Protein AF-0000000067513196 (afdb_homodimer)

Secondary structure (DSSP, 8-state):
----EEE-HHHHHHHHSS-TTHHHHHHHHHHHHHTT--EEE-TTHHHHHHHHHHHHHHTTSS-HHHHHHHHHHHHTS-EEE--HHHHHHHHHHHHHHTT-S--HHHHHHHHHHHHT-EEEES-HHHHHHHHHTT--SEEEGGG-/----EEE-HHHHHHHHTT-TTHHHHHHHHHHHHHTT--EEE-THHHHHHHHHHHHHHHTTSS-HHHHHHHHHHHHTS-EEE--HHHHHHHHHHHHHHTT-S--HHHHHHHHHHHHT-EEEES-HHHHHHHHHTT--SEEEGGG-

Organism: Thermus thermophilus (strain ATCC 27634 / DSM 579 / HB8) (NCBI:txid300852)

Structure (mmCIF, N/CA/C/O backbone):
data_AF-0000000067513196-model_v1
#
loop_
_entity.id
_entity.type
_entity.pdbx_description
1 polymer 'Ribonuclease VapC'
#
loop_
_atom_site.group_PDB
_atom_site.id
_atom_site.type_symbol
_atom_site.label_atom_id
_atom_site.label_alt_id
_atom_site.label_comp_id
_atom_site.label_asym_id
_atom_site.label_entity_id
_atom_site.label_seq_id
_atom_site.pdbx_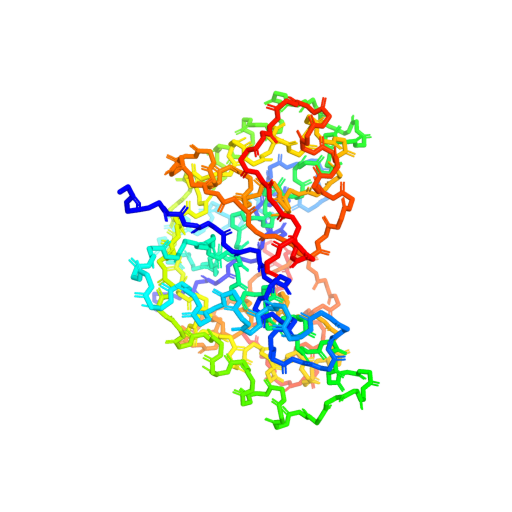PDB_ins_code
_atom_site.Cartn_x
_atom_site.Cartn_y
_atom_site.Cartn_z
_atom_site.occupancy
_atom_site.B_iso_or_equiv
_atom_site.auth_seq_id
_atom_site.auth_comp_id
_atom_site.auth_asym_id
_atom_site.auth_atom_id
_atom_site.pdbx_PDB_model_num
ATOM 1 N N . MET A 1 1 ? -10.781 -17.812 -24.25 1 38.78 1 MET A N 1
ATOM 2 C CA . MET A 1 1 ? -11.141 -17.438 -22.891 1 38.78 1 MET A CA 1
ATOM 3 C C . MET A 1 1 ? -10.031 -16.625 -22.234 1 38.78 1 MET A C 1
ATOM 5 O O . MET A 1 1 ? -8.93 -17.125 -22.016 1 38.78 1 MET A O 1
ATOM 9 N N . THR A 1 2 ? -9.68 -15.438 -22.547 1 51.47 2 THR A N 1
ATOM 10 C CA . THR A 1 2 ? -8.586 -14.508 -22.266 1 51.47 2 THR A CA 1
ATOM 11 C C . THR A 1 2 ? -8.398 -14.312 -20.766 1 51.47 2 THR A C 1
ATOM 13 O O . THR A 1 2 ? -9.094 -13.516 -20.141 1 51.47 2 THR A O 1
ATOM 16 N N . SER A 1 3 ? -8.273 -15.336 -19.859 1 79.12 3 SER A N 1
ATOM 17 C CA . SER A 1 3 ? -8.594 -15.375 -18.438 1 79.12 3 SER A CA 1
ATOM 18 C C . SER A 1 3 ? -7.621 -14.516 -17.625 1 79.12 3 SER A C 1
ATOM 20 O O . SER A 1 3 ? -6.41 -14.727 -17.688 1 79.12 3 SER A O 1
ATOM 22 N N . ALA A 1 4 ? -7.918 -13.336 -17.328 1 95.25 4 ALA A N 1
ATOM 23 C CA . ALA A 1 4 ? -7.168 -12.344 -16.562 1 95.25 4 ALA A CA 1
ATOM 24 C C . ALA A 1 4 ? -6.855 -12.859 -15.156 1 95.25 4 ALA A C 1
ATOM 26 O O . ALA A 1 4 ? -7.605 -13.672 -14.609 1 95.25 4 ALA A O 1
ATOM 27 N N . TRP A 1 5 ? -5.617 -12.594 -14.797 1 98.06 5 TRP A N 1
ATOM 28 C CA . TRP A 1 5 ? -5.195 -12.953 -13.445 1 98.06 5 TRP A CA 1
ATOM 29 C C . TRP A 1 5 ? -4.902 -11.703 -12.617 1 98.06 5 TRP A C 1
ATOM 31 O O . TRP A 1 5 ? -4.469 -10.68 -13.156 1 98.06 5 TRP A O 1
ATOM 41 N N . VAL A 1 6 ? -5.258 -11.742 -11.414 1 98.56 6 VAL A N 1
ATOM 42 C CA . VAL A 1 6 ? -4.707 -10.844 -10.398 1 98.56 6 VAL A CA 1
ATOM 43 C C . VAL A 1 6 ? -3.631 -11.57 -9.594 1 98.56 6 VAL A C 1
ATOM 45 O O . VAL A 1 6 ? -3.865 -12.664 -9.078 1 98.56 6 VAL A O 1
ATOM 48 N N . LEU A 1 7 ? -2.441 -11.023 -9.594 1 98.12 7 LEU A N 1
ATOM 49 C CA . LEU A 1 7 ? -1.356 -11.633 -8.828 1 98.12 7 LEU A CA 1
ATOM 50 C C . LEU A 1 7 ? -1.074 -10.836 -7.559 1 98.12 7 LEU A C 1
ATOM 52 O O . LEU A 1 7 ? -0.749 -9.648 -7.625 1 98.12 7 LEU A O 1
ATOM 56 N N . ASP A 1 8 ? -1.225 -11.523 -6.477 1 97.94 8 ASP A N 1
ATOM 57 C CA . ASP A 1 8 ? -0.811 -11.008 -5.176 1 97.94 8 ASP A CA 1
ATOM 58 C C . ASP A 1 8 ? 0.694 -10.75 -5.141 1 97.94 8 ASP A C 1
ATOM 60 O O . ASP A 1 8 ? 1.468 -11.469 -5.77 1 97.94 8 ASP A O 1
ATOM 64 N N . ALA A 1 9 ? 1.119 -9.727 -4.367 1 98.12 9 ALA A N 1
ATOM 65 C CA . ALA A 1 9 ? 2.537 -9.398 -4.254 1 98.12 9 ALA A CA 1
ATOM 66 C C . ALA A 1 9 ? 3.346 -10.609 -3.789 1 98.12 9 ALA A C 1
ATOM 68 O O . ALA A 1 9 ? 4.508 -10.766 -4.172 1 98.12 9 ALA A O 1
ATOM 69 N N . SER A 1 10 ? 2.711 -11.461 -3.006 1 97.62 10 SER A N 1
ATOM 70 C CA . SER A 1 10 ? 3.387 -12.648 -2.482 1 97.62 10 SER A CA 1
ATOM 71 C C . SER A 1 10 ? 3.852 -13.562 -3.611 1 97.62 10 SER A C 1
ATOM 73 O O . SER A 1 10 ? 4.863 -14.258 -3.477 1 97.62 10 SER A O 1
ATOM 75 N N . VAL A 1 11 ? 3.098 -13.57 -4.715 1 97.88 11 VAL A N 1
ATOM 76 C CA . VAL A 1 11 ? 3.479 -14.391 -5.859 1 97.88 11 VAL A CA 1
ATOM 77 C C . VAL A 1 11 ? 4.762 -13.844 -6.484 1 97.88 11 VAL A C 1
ATOM 79 O O . VAL A 1 11 ? 5.703 -14.594 -6.742 1 97.88 11 VAL A O 1
ATOM 82 N N . ALA A 1 12 ? 4.828 -12.555 -6.727 1 97 12 ALA A N 1
ATOM 83 C CA . ALA A 1 12 ? 5.996 -11.906 -7.32 1 97 12 ALA A CA 1
ATOM 84 C C . ALA A 1 12 ? 7.219 -12.055 -6.422 1 97 12 ALA A C 1
ATOM 86 O O . ALA A 1 12 ? 8.312 -12.375 -6.891 1 97 12 ALA A O 1
ATOM 87 N N . VAL A 1 13 ? 7.027 -11.828 -5.137 1 96.81 13 VAL A N 1
ATOM 88 C CA . VAL A 1 13 ? 8.125 -11.906 -4.18 1 96.81 13 VAL A CA 1
ATOM 89 C C . VAL A 1 13 ? 8.648 -13.344 -4.102 1 96.81 13 VAL A C 1
ATOM 91 O O . VAL A 1 13 ? 9.859 -13.562 -4.074 1 96.81 13 VAL A O 1
ATOM 94 N N . ALA A 1 14 ? 7.715 -14.297 -4.102 1 96.56 14 ALA A N 1
ATOM 95 C CA . ALA A 1 14 ? 8.117 -15.695 -4.07 1 96.56 14 ALA A CA 1
ATOM 96 C C . ALA A 1 14 ? 8.984 -16.047 -5.273 1 96.56 14 ALA A C 1
ATOM 98 O O . ALA A 1 14 ? 9.953 -16.797 -5.152 1 96.56 14 ALA A O 1
ATOM 99 N N . ALA A 1 15 ? 8.664 -15.492 -6.406 1 95.81 15 ALA A N 1
ATOM 100 C CA . ALA A 1 15 ? 9.383 -15.789 -7.645 1 95.81 15 ALA A CA 1
ATOM 101 C C . ALA A 1 15 ? 10.812 -15.273 -7.59 1 95.81 15 ALA A C 1
ATOM 103 O O . ALA A 1 15 ? 11.711 -15.828 -8.227 1 95.81 15 ALA A O 1
ATOM 104 N N . ALA A 1 16 ? 11.039 -14.219 -6.785 1 93.31 16 ALA A N 1
ATOM 105 C CA . ALA A 1 16 ? 12.305 -13.5 -6.855 1 93.31 16 ALA A CA 1
ATOM 106 C C . ALA A 1 16 ? 13.172 -13.789 -5.629 1 93.31 16 ALA A C 1
ATOM 108 O O . ALA A 1 16 ? 14.297 -13.305 -5.527 1 93.31 16 ALA A O 1
ATOM 109 N N . THR A 1 17 ? 12.68 -14.508 -4.707 1 92 17 THR A N 1
ATOM 110 C CA . THR A 1 17 ? 13.406 -14.75 -3.459 1 92 17 THR A CA 1
ATOM 111 C C . THR A 1 17 ? 13.578 -16.234 -3.213 1 92 17 THR A C 1
ATOM 113 O O . THR A 1 17 ? 13.289 -17.062 -4.086 1 92 17 THR A O 1
ATOM 116 N N . GLY A 1 18 ? 14.258 -16.594 -2.096 1 89.88 18 GLY A N 1
ATOM 117 C CA . GLY A 1 18 ? 14.438 -17.984 -1.719 1 89.88 18 GLY A CA 1
ATOM 118 C C . GLY A 1 18 ? 13.219 -18.578 -1.041 1 89.88 18 GLY A C 1
ATOM 119 O O . GLY A 1 18 ? 13.344 -19.375 -0.113 1 89.88 18 GLY A O 1
ATOM 120 N N . HIS A 1 19 ? 12.023 -18.156 -1.474 1 92.31 19 HIS A N 1
ATOM 121 C CA . HIS A 1 19 ? 10.758 -18.641 -0.943 1 92.31 19 HIS A CA 1
ATOM 122 C C . HIS A 1 19 ? 10.562 -20.125 -1.277 1 92.31 19 HIS A C 1
ATOM 124 O O . HIS A 1 19 ? 10.945 -20.578 -2.361 1 92.31 19 HIS A O 1
ATOM 130 N N . PRO A 1 20 ? 9.93 -20.906 -0.363 1 95.44 20 PRO A N 1
ATOM 131 C CA . PRO A 1 20 ? 9.711 -22.328 -0.612 1 95.44 20 PRO A CA 1
ATOM 132 C C . PRO A 1 20 ? 8.875 -22.594 -1.862 1 95.44 20 PRO A C 1
ATOM 134 O O . PRO A 1 20 ? 9.016 -23.641 -2.496 1 95.44 20 PRO A O 1
ATOM 137 N N . LEU A 1 21 ? 8.094 -21.703 -2.221 1 97.25 21 LEU A N 1
ATOM 138 C CA . LEU A 1 21 ? 7.227 -21.875 -3.379 1 97.25 21 LEU A CA 1
ATOM 139 C C . LEU A 1 21 ? 7.793 -21.156 -4.598 1 97.25 21 LEU A C 1
ATOM 141 O O . LEU A 1 21 ? 7.055 -20.812 -5.523 1 97.25 21 LEU A O 1
ATOM 145 N N . ARG A 1 22 ? 9.023 -20.891 -4.609 1 96.94 22 ARG A N 1
ATOM 146 C CA . ARG A 1 22 ? 9.68 -20.156 -5.68 1 96.94 22 ARG A CA 1
ATOM 147 C C . ARG A 1 22 ? 9.43 -20.797 -7.035 1 96.94 22 ARG A C 1
ATOM 149 O O . ARG A 1 22 ? 9.07 -20.125 -8 1 96.94 22 ARG A O 1
ATOM 156 N N . GLU A 1 23 ? 9.531 -22.094 -7.094 1 97.5 23 GLU A N 1
ATOM 157 C CA . GLU A 1 23 ? 9.352 -22.797 -8.352 1 97.5 23 GLU A CA 1
ATOM 158 C C . GLU A 1 23 ? 7.91 -22.688 -8.852 1 97.5 23 GLU A C 1
ATOM 160 O O . GLU A 1 23 ? 7.668 -22.516 -10.047 1 97.5 23 GLU A O 1
ATOM 165 N N . HIS A 1 24 ? 6.977 -22.797 -7.961 1 98 24 HIS A N 1
ATOM 166 C CA . HIS A 1 24 ? 5.574 -22.625 -8.32 1 98 24 HIS A CA 1
ATOM 167 C C . HIS A 1 24 ? 5.32 -21.219 -8.875 1 98 24 HIS A C 1
ATOM 169 O O . HIS A 1 24 ? 4.629 -21.062 -9.883 1 98 24 HIS A O 1
ATOM 175 N N . ALA A 1 25 ? 5.871 -20.25 -8.211 1 97.94 25 ALA A N 1
ATOM 176 C CA . ALA A 1 25 ? 5.695 -18.859 -8.633 1 97.94 25 ALA A CA 1
ATOM 177 C C . ALA A 1 25 ? 6.289 -18.625 -10.016 1 97.94 25 ALA A C 1
ATOM 179 O O . ALA A 1 25 ? 5.652 -18.016 -10.875 1 97.94 25 ALA A O 1
ATOM 180 N N . GLN A 1 26 ? 7.469 -19.125 -10.219 1 97.06 26 GLN A N 1
ATOM 181 C CA . GLN A 1 26 ? 8.141 -18.953 -11.5 1 97.06 26 GLN A CA 1
ATOM 182 C C . GLN A 1 26 ? 7.395 -19.688 -12.617 1 97.06 26 GLN A C 1
ATOM 184 O O . GLN A 1 26 ? 7.27 -19.172 -13.727 1 97.06 26 GLN A O 1
ATOM 189 N N . ARG A 1 27 ? 6.914 -20.812 -12.312 1 97.38 27 ARG A N 1
ATOM 190 C CA . ARG A 1 27 ? 6.109 -21.562 -13.281 1 97.38 27 ARG A CA 1
ATOM 191 C C . ARG A 1 27 ? 4.848 -20.781 -13.648 1 97.38 27 ARG A C 1
ATOM 193 O O . ARG A 1 27 ? 4.473 -20.719 -14.82 1 97.38 27 ARG A O 1
ATOM 200 N N . LEU A 1 28 ? 4.211 -20.281 -12.68 1 97.19 28 LEU A N 1
ATOM 201 C CA . LEU A 1 28 ? 2.99 -19.516 -12.898 1 97.19 28 LEU A CA 1
ATOM 202 C C . LEU A 1 28 ? 3.258 -18.312 -13.805 1 97.19 28 LEU A C 1
ATOM 204 O O . LEU A 1 28 ? 2.484 -18.047 -14.727 1 97.19 28 LEU A O 1
ATOM 208 N N . LEU A 1 29 ? 4.309 -17.609 -13.539 1 95.69 29 LEU A N 1
ATOM 209 C CA . LEU A 1 29 ? 4.648 -16.438 -14.32 1 95.69 29 LEU A CA 1
ATOM 210 C C . LEU A 1 29 ? 5 -16.812 -15.758 1 95.69 29 LEU A C 1
ATOM 212 O O . LEU A 1 29 ? 4.637 -16.094 -16.703 1 95.69 29 LEU A O 1
ATOM 216 N N . ARG A 1 30 ? 5.684 -17.906 -15.875 1 95.25 30 ARG A N 1
ATOM 217 C CA . ARG A 1 30 ? 5.988 -18.391 -17.219 1 95.25 30 ARG A CA 1
ATOM 218 C C . ARG A 1 30 ? 4.711 -18.734 -17.969 1 95.25 30 ARG A C 1
ATOM 220 O O . ARG A 1 30 ? 4.566 -18.391 -19.156 1 95.25 30 ARG A O 1
ATOM 227 N N . ARG A 1 31 ? 3.852 -19.375 -17.312 1 95.5 31 ARG A N 1
ATOM 228 C CA . ARG A 1 31 ? 2.572 -19.734 -17.906 1 95.5 31 ARG A CA 1
ATOM 229 C C . ARG A 1 31 ? 1.803 -18.5 -18.344 1 95.5 31 ARG A C 1
ATOM 231 O O . ARG A 1 31 ? 1.169 -18.484 -19.406 1 95.5 31 ARG A O 1
ATOM 238 N N . ALA A 1 32 ? 1.807 -17.516 -17.469 1 94.5 32 ALA A N 1
ATOM 239 C CA . ALA A 1 32 ? 1.111 -16.266 -17.781 1 94.5 32 ALA A CA 1
ATOM 240 C C . ALA A 1 32 ? 1.628 -15.656 -19.078 1 94.5 32 ALA A C 1
ATOM 242 O O . ALA A 1 32 ? 0.85 -15.125 -19.875 1 94.5 32 ALA A O 1
ATOM 243 N N . VAL A 1 33 ? 2.926 -15.727 -19.297 1 89.88 33 VAL A N 1
ATOM 244 C CA . VAL A 1 33 ? 3.553 -15.18 -20.5 1 89.88 33 VAL A CA 1
ATOM 245 C C . VAL A 1 33 ? 3.16 -16.016 -21.703 1 89.88 33 VAL A C 1
ATOM 247 O O . VAL A 1 33 ? 2.734 -15.477 -22.734 1 89.88 33 VAL A O 1
ATOM 250 N N . VAL A 1 34 ? 3.258 -17.297 -21.562 1 92.5 34 VAL A N 1
ATOM 251 C CA . VAL A 1 34 ? 3.004 -18.203 -22.672 1 92.5 34 VAL A CA 1
ATOM 252 C C . VAL A 1 34 ? 1.538 -18.109 -23.094 1 92.5 34 VAL A C 1
ATOM 254 O O . VAL A 1 34 ? 1.228 -18.125 -24.297 1 92.5 34 VAL A O 1
ATOM 257 N N . GLU A 1 35 ? 0.715 -17.969 -22.141 1 94.12 35 GLU A N 1
ATOM 258 C CA . GLU A 1 35 ? -0.719 -17.953 -22.406 1 94.12 35 GLU A CA 1
ATOM 259 C C . GLU A 1 35 ? -1.213 -16.516 -22.625 1 94.12 35 GLU A C 1
ATOM 261 O O . GLU A 1 35 ? -2.414 -16.297 -22.781 1 94.12 35 GLU A O 1
ATOM 266 N N . GLU A 1 36 ? -0.315 -15.594 -22.578 1 92.69 36 GLU A N 1
ATOM 267 C CA . GLU A 1 36 ? -0.61 -14.188 -22.828 1 92.69 36 GLU A CA 1
ATOM 268 C C . GLU A 1 36 ? -1.731 -13.695 -21.922 1 92.69 36 GLU A C 1
ATOM 270 O O . GLU A 1 36 ? -2.689 -13.07 -22.375 1 92.69 36 GLU A O 1
ATOM 275 N N . ARG A 1 37 ? -1.585 -14.039 -20.688 1 94.81 37 ARG A N 1
ATOM 276 C CA . ARG A 1 37 ? -2.564 -13.609 -19.688 1 94.81 37 ARG A CA 1
ATOM 277 C C . ARG A 1 37 ? -2.398 -12.125 -19.375 1 94.81 37 ARG A C 1
ATOM 279 O O . ARG A 1 37 ? -1.276 -11.625 -19.281 1 94.81 37 ARG A O 1
ATOM 286 N N . SER A 1 38 ? -3.496 -11.422 -19.281 1 96.12 38 SER A N 1
ATOM 287 C CA . SER A 1 38 ? -3.457 -10.109 -18.641 1 96.12 38 SER A CA 1
ATOM 288 C C . SER A 1 38 ? -3.207 -10.219 -17.141 1 96.12 38 SER A C 1
ATOM 290 O O . SER A 1 38 ? -3.953 -10.898 -16.438 1 96.12 38 SER A O 1
ATOM 292 N N . LEU A 1 39 ? -2.135 -9.562 -16.672 1 97.38 39 LEU A N 1
ATOM 293 C CA . LEU A 1 39 ? -1.755 -9.617 -15.266 1 97.38 39 LEU A CA 1
ATOM 294 C C . LEU A 1 39 ? -2.094 -8.305 -14.562 1 97.38 39 LEU A C 1
ATOM 296 O O . LEU A 1 39 ? -1.396 -7.305 -14.734 1 97.38 39 LEU A O 1
ATOM 300 N N . PHE A 1 40 ? -3.119 -8.375 -13.703 1 98.06 40 PHE A N 1
ATOM 301 C CA . PHE A 1 40 ? -3.562 -7.184 -12.984 1 98.06 40 PHE A CA 1
ATOM 302 C C . PHE A 1 40 ? -2.992 -7.164 -11.57 1 98.06 40 PHE A C 1
ATOM 304 O O . PHE A 1 40 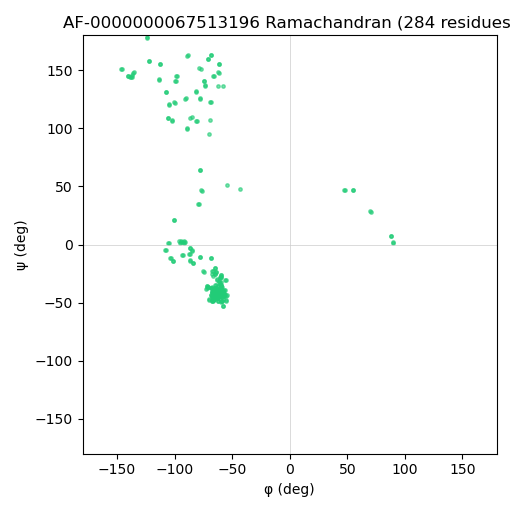? -2.906 -8.203 -10.922 1 98.06 40 PHE A O 1
ATOM 311 N N . VAL A 1 41 ? -2.621 -6.023 -11.133 1 98.25 41 VAL A N 1
ATOM 312 C CA . VAL A 1 41 ? -2.238 -5.777 -9.742 1 98.25 41 VAL A CA 1
ATOM 313 C C . VAL A 1 41 ? -2.785 -4.426 -9.289 1 98.25 41 VAL A C 1
ATOM 315 O O . VAL A 1 41 ? -2.938 -3.508 -10.102 1 98.25 41 VAL A O 1
ATOM 318 N N . PRO A 1 42 ? -3.184 -4.316 -8 1 98 42 PRO A N 1
ATOM 319 C CA . PRO A 1 42 ? -3.477 -2.971 -7.504 1 98 42 PRO A CA 1
ATOM 320 C C . PRO A 1 42 ? -2.229 -2.098 -7.395 1 98 42 PRO A C 1
ATOM 322 O O . PRO A 1 42 ? -1.107 -2.605 -7.465 1 98 42 PRO A O 1
ATOM 325 N N . ARG A 1 43 ? -2.434 -0.853 -7.297 1 95.69 43 ARG A N 1
ATOM 326 C CA . ARG A 1 43 ? -1.335 0.106 -7.254 1 95.69 43 ARG A CA 1
ATOM 327 C C . ARG A 1 43 ? -0.491 -0.082 -5.996 1 95.69 43 ARG A C 1
ATOM 329 O O . ARG A 1 43 ? 0.714 0.179 -6.008 1 95.69 43 ARG A O 1
ATOM 336 N N . LEU A 1 44 ? -1.095 -0.641 -4.938 1 97.12 44 LEU A N 1
ATOM 337 C CA . LEU A 1 44 ? -0.34 -0.845 -3.705 1 97.12 44 LEU A CA 1
ATOM 338 C C . LEU A 1 44 ? 0.731 -1.913 -3.895 1 97.12 44 LEU A C 1
ATOM 340 O O . LEU A 1 44 ? 1.647 -2.031 -3.078 1 97.12 44 LEU A O 1
ATOM 344 N N . PHE A 1 45 ? 0.709 -2.646 -4.98 1 98.12 45 PHE A N 1
ATOM 345 C CA . PHE A 1 45 ? 1.576 -3.773 -5.301 1 98.12 45 PHE A CA 1
ATOM 346 C C . PHE A 1 45 ? 3.043 -3.367 -5.227 1 98.12 45 PHE A C 1
ATOM 348 O O . PHE A 1 45 ? 3.848 -4.039 -4.578 1 98.12 45 PHE A O 1
ATOM 355 N N . ALA A 1 46 ? 3.402 -2.25 -5.844 1 97.38 46 ALA A N 1
ATOM 356 C CA . ALA A 1 46 ? 4.797 -1.814 -5.895 1 97.38 46 ALA A CA 1
ATOM 357 C C . ALA A 1 46 ? 5.352 -1.599 -4.488 1 97.38 46 ALA A C 1
ATOM 359 O O . ALA A 1 46 ? 6.488 -1.981 -4.199 1 97.38 46 ALA A O 1
ATOM 360 N N . ALA A 1 47 ? 4.535 -1.019 -3.633 1 97.69 47 ALA A N 1
ATOM 361 C CA . ALA A 1 47 ? 4.977 -0.771 -2.264 1 97.69 47 ALA A CA 1
ATOM 362 C C . ALA A 1 47 ? 5.09 -2.074 -1.479 1 97.69 47 ALA A C 1
ATOM 364 O O . ALA A 1 47 ? 5.988 -2.229 -0.646 1 97.69 47 ALA A O 1
ATOM 365 N N . GLU A 1 48 ? 4.18 -2.984 -1.745 1 98.12 48 GLU A N 1
ATOM 366 C CA . GLU A 1 48 ? 4.234 -4.281 -1.079 1 98.12 48 GLU A CA 1
ATOM 367 C C . GLU A 1 48 ? 5.496 -5.051 -1.472 1 98.12 48 GLU A C 1
ATOM 369 O O . GLU A 1 48 ? 6.168 -5.629 -0.616 1 98.12 48 GLU A O 1
ATOM 374 N N . VAL A 1 49 ? 5.836 -5.066 -2.697 1 97.81 49 VAL A N 1
ATOM 375 C CA . VAL A 1 49 ? 7.016 -5.762 -3.193 1 97.81 49 VAL A CA 1
ATOM 376 C C . VAL A 1 49 ? 8.273 -5.109 -2.631 1 97.81 49 VAL A C 1
ATOM 378 O O . VAL A 1 49 ? 9.164 -5.793 -2.119 1 97.81 49 VAL A O 1
ATOM 381 N N . ALA A 1 50 ? 8.328 -3.783 -2.701 1 97.94 50 ALA A N 1
ATOM 382 C CA . ALA A 1 50 ? 9.469 -3.057 -2.145 1 97.94 50 ALA A CA 1
ATOM 383 C C . ALA A 1 50 ? 9.648 -3.373 -0.664 1 97.94 50 ALA A C 1
ATOM 385 O O . ALA A 1 50 ? 10.773 -3.602 -0.205 1 97.94 50 ALA A O 1
ATOM 386 N N . SER A 1 51 ? 8.547 -3.379 0.07 1 98 51 SER A N 1
ATOM 387 C CA . SER A 1 51 ? 8.617 -3.627 1.507 1 98 51 SER A CA 1
ATOM 388 C C . SER A 1 51 ? 9.062 -5.055 1.802 1 98 51 SER A C 1
ATOM 390 O O . SER A 1 51 ? 9.82 -5.293 2.744 1 98 51 SER A O 1
ATOM 392 N N . ALA A 1 52 ? 8.57 -6.043 1.056 1 97.56 52 ALA A N 1
ATOM 393 C CA . ALA A 1 52 ? 8.969 -7.434 1.249 1 97.56 52 ALA A CA 1
ATOM 394 C C . ALA A 1 52 ? 10.461 -7.621 1.005 1 97.56 52 ALA A C 1
ATOM 396 O O . ALA A 1 52 ? 11.141 -8.305 1.771 1 97.56 52 ALA A O 1
ATOM 397 N N . LEU A 1 53 ? 10.953 -7.008 -0.01 1 97.44 53 LEU A N 1
ATOM 398 C CA . LEU A 1 53 ? 12.367 -7.129 -0.337 1 97.44 53 LEU A CA 1
ATOM 399 C C . LEU A 1 53 ? 13.227 -6.363 0.667 1 97.44 53 LEU A C 1
ATOM 401 O O . LEU A 1 53 ? 14.32 -6.805 1.022 1 97.44 53 LEU A O 1
ATOM 405 N N . ARG A 1 54 ? 12.703 -5.227 1.119 1 97.56 54 ARG A N 1
ATOM 406 C CA . ARG A 1 54 ? 13.375 -4.5 2.191 1 97.56 54 ARG A CA 1
ATOM 407 C C . ARG A 1 54 ? 13.5 -5.363 3.443 1 97.56 54 ARG A C 1
ATOM 409 O O . ARG A 1 54 ? 14.555 -5.406 4.07 1 97.56 54 ARG A O 1
ATOM 416 N N . ARG A 1 55 ? 12.438 -6.016 3.738 1 97.12 55 ARG A N 1
ATOM 417 C CA . ARG A 1 55 ? 12.438 -6.875 4.918 1 97.12 55 ARG A CA 1
ATOM 418 C C . ARG A 1 55 ? 13.484 -7.98 4.785 1 97.12 55 ARG A C 1
ATOM 420 O O . ARG A 1 55 ? 14.18 -8.297 5.75 1 97.12 55 ARG A O 1
ATOM 427 N N . ALA A 1 56 ? 13.562 -8.547 3.625 1 95.12 56 ALA A N 1
ATOM 428 C CA . ALA A 1 56 ? 14.539 -9.602 3.371 1 95.12 56 ALA A CA 1
ATOM 429 C C . ALA A 1 56 ? 15.961 -9.086 3.549 1 95.12 56 ALA A C 1
ATOM 431 O O . ALA A 1 56 ? 16.812 -9.758 4.141 1 95.12 56 ALA A O 1
ATOM 432 N N . SER A 1 57 ? 16.203 -7.883 3.061 1 95.38 57 SER A N 1
ATOM 433 C CA . SER A 1 57 ? 17.531 -7.305 3.203 1 95.38 57 SER A CA 1
ATOM 434 C C . SER A 1 57 ? 17.797 -6.879 4.645 1 95.38 57 SER A C 1
ATOM 436 O O . SER A 1 57 ? 18.922 -7.016 5.137 1 95.38 57 SER A O 1
ATOM 438 N N . PHE A 1 58 ? 16.812 -6.355 5.32 1 95.69 58 PHE A N 1
ATOM 439 C CA . PHE A 1 58 ? 16.906 -5.922 6.707 1 95.69 58 PHE A CA 1
ATOM 440 C C . PHE A 1 58 ? 17.312 -7.078 7.613 1 95.69 58 PHE A C 1
ATOM 442 O O . PHE A 1 58 ? 18.094 -6.898 8.539 1 95.69 58 PHE A O 1
ATOM 449 N N . HIS A 1 59 ? 16.812 -8.273 7.293 1 94.69 59 HIS A N 1
ATOM 450 C CA . HIS A 1 59 ? 17.078 -9.453 8.109 1 94.69 59 HIS A CA 1
ATOM 451 C C . HIS A 1 59 ? 18.266 -10.242 7.57 1 94.69 59 HIS A C 1
ATOM 453 O O . HIS A 1 59 ? 18.547 -11.352 8.039 1 94.69 59 HIS A O 1
ATOM 459 N N . GLY A 1 60 ? 18.891 -9.797 6.578 1 93.12 60 GLY A N 1
ATOM 460 C CA . GLY A 1 60 ? 20.156 -10.359 6.105 1 93.12 60 GLY A CA 1
ATOM 461 C C . GLY A 1 60 ? 19.969 -11.492 5.121 1 93.12 60 GLY A C 1
ATOM 462 O O . GLY A 1 60 ? 20.938 -12.141 4.727 1 93.12 60 GLY A O 1
ATOM 463 N N . ALA A 1 61 ? 18.734 -11.75 4.68 1 93.12 61 ALA A N 1
ATOM 464 C CA . ALA A 1 61 ? 18.484 -12.812 3.715 1 93.12 61 ALA A CA 1
ATOM 465 C C . ALA A 1 61 ? 18.938 -12.406 2.316 1 93.12 61 ALA A C 1
ATOM 467 O O . ALA A 1 61 ? 19.219 -13.258 1.473 1 93.12 61 ALA A O 1
ATOM 468 N N . LEU A 1 62 ? 19.031 -11.102 2.029 1 94.06 62 LEU A N 1
ATOM 469 C CA . LEU A 1 62 ? 19.531 -10.492 0.798 1 94.06 62 LEU A CA 1
ATOM 470 C C . LEU A 1 62 ? 20.453 -9.328 1.104 1 94.06 62 LEU A C 1
ATOM 472 O O . LEU A 1 62 ? 20.328 -8.68 2.148 1 94.06 62 LEU A O 1
ATOM 476 N N . THR A 1 63 ? 21.406 -9.156 0.221 1 95.38 63 THR A N 1
ATOM 477 C CA . THR A 1 63 ? 22.094 -7.875 0.281 1 95.38 63 THR A CA 1
ATOM 478 C C . THR A 1 63 ? 21.188 -6.746 -0.203 1 95.38 63 THR A C 1
ATOM 480 O O . THR A 1 63 ? 20.188 -6.996 -0.89 1 95.38 63 THR A O 1
ATOM 483 N N . GLN A 1 64 ? 21.531 -5.535 0.186 1 94.75 64 GLN A N 1
ATOM 484 C CA . GLN A 1 64 ? 20.797 -4.383 -0.307 1 94.75 64 GLN A CA 1
ATOM 485 C C . GLN A 1 64 ? 20.797 -4.332 -1.832 1 94.75 64 GLN A C 1
ATOM 487 O O . GLN A 1 64 ? 19.766 -4.047 -2.453 1 94.75 64 GLN A O 1
ATOM 492 N N . GLU A 1 65 ? 21.906 -4.594 -2.422 1 96.12 65 GLU A N 1
ATOM 493 C CA . GLU A 1 65 ? 22.031 -4.582 -3.875 1 96.12 65 GLU A CA 1
ATOM 494 C C . GLU A 1 65 ? 21.156 -5.645 -4.52 1 96.12 65 GLU A C 1
ATOM 496 O O . GLU A 1 65 ? 20.5 -5.391 -5.539 1 96.12 65 GLU A O 1
ATOM 501 N N . ALA A 1 66 ? 21.141 -6.82 -3.953 1 96.06 66 ALA A N 1
ATOM 502 C CA . ALA A 1 66 ? 20.297 -7.898 -4.469 1 96.06 66 ALA A CA 1
ATOM 503 C C . ALA A 1 66 ? 18.812 -7.531 -4.367 1 96.06 66 ALA A C 1
ATOM 505 O O . ALA A 1 66 ? 18.031 -7.832 -5.273 1 96.06 66 ALA A O 1
ATOM 506 N N . ALA A 1 67 ? 18.484 -6.883 -3.271 1 96.69 67 ALA A N 1
ATOM 507 C CA . ALA A 1 67 ? 17.094 -6.441 -3.09 1 96.69 67 ALA A CA 1
ATOM 508 C C . ALA A 1 67 ? 16.703 -5.414 -4.145 1 96.69 67 ALA A C 1
ATOM 510 O O . ALA A 1 67 ? 15.625 -5.488 -4.727 1 96.69 67 ALA A O 1
ATOM 511 N N . GLU A 1 68 ? 17.594 -4.469 -4.41 1 97 68 GLU A N 1
ATOM 512 C CA . GLU A 1 68 ? 17.344 -3.436 -5.41 1 97 68 GLU A CA 1
ATOM 513 C C . GLU A 1 68 ? 17.203 -4.039 -6.805 1 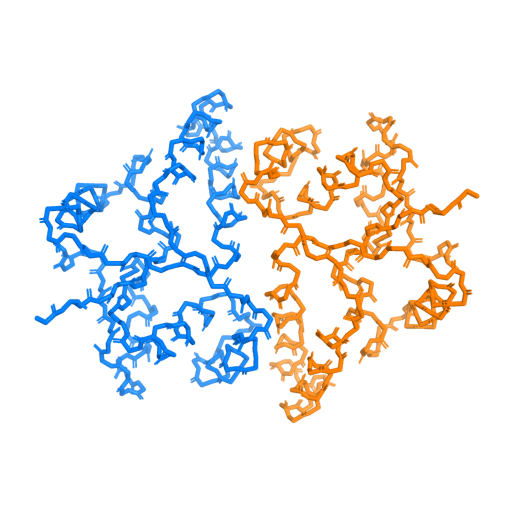97 68 GLU A C 1
ATOM 515 O O . GLU A 1 68 ? 16.328 -3.633 -7.578 1 97 68 GLU A O 1
ATOM 520 N N . LYS A 1 69 ? 18.016 -5.02 -7.109 1 96.12 69 LYS A N 1
ATOM 521 C CA . LYS A 1 69 ? 17.969 -5.684 -8.406 1 96.12 69 LYS A CA 1
ATOM 522 C C . LYS A 1 69 ? 16.672 -6.477 -8.555 1 96.12 69 LYS A C 1
ATOM 524 O O . LYS A 1 69 ? 16.031 -6.438 -9.609 1 96.12 69 LYS A O 1
ATOM 529 N N . ALA A 1 70 ? 16.328 -7.18 -7.512 1 95.88 70 ALA A N 1
ATOM 530 C CA . ALA A 1 70 ? 15.094 -7.949 -7.531 1 95.88 70 ALA A CA 1
ATOM 531 C C . ALA A 1 70 ? 13.883 -7.035 -7.699 1 95.88 70 ALA A C 1
ATOM 533 O O . ALA A 1 70 ? 12.961 -7.344 -8.461 1 95.88 70 ALA A O 1
ATOM 534 N N . LEU A 1 71 ? 13.898 -5.969 -7 1 97.44 71 LEU A N 1
ATOM 535 C CA . LEU A 1 71 ? 12.828 -4.988 -7.09 1 97.44 71 LEU A CA 1
ATOM 536 C C . LEU A 1 71 ? 12.688 -4.457 -8.516 1 97.44 71 LEU A C 1
ATOM 538 O O . LEU A 1 71 ? 11.586 -4.414 -9.062 1 97.44 71 LEU A O 1
ATOM 542 N N . ASP A 1 72 ? 13.789 -4.09 -9.07 1 95.81 72 ASP A N 1
ATOM 543 C CA . ASP A 1 72 ? 13.805 -3.553 -10.43 1 95.81 72 ASP A CA 1
ATOM 544 C C . ASP A 1 72 ? 13.258 -4.566 -11.43 1 95.81 72 ASP A C 1
ATOM 546 O O . ASP A 1 72 ? 12.445 -4.219 -12.289 1 95.81 72 ASP A O 1
ATOM 550 N N . LEU A 1 73 ? 13.609 -5.777 -11.312 1 93.5 73 LEU A N 1
ATOM 551 C CA . LEU A 1 73 ? 13.156 -6.844 -12.195 1 93.5 73 LEU A CA 1
ATOM 552 C C . LEU A 1 73 ? 11.656 -7.074 -12.062 1 93.5 73 LEU A C 1
ATOM 554 O O . LEU A 1 73 ? 10.945 -7.176 -13.062 1 93.5 73 LEU A O 1
ATOM 558 N N . LEU A 1 74 ? 11.203 -7.109 -10.867 1 95.44 74 LEU A N 1
ATOM 559 C CA . LEU A 1 74 ? 9.805 -7.41 -10.609 1 95.44 74 LEU A CA 1
ATOM 560 C C . LEU A 1 74 ? 8.906 -6.281 -11.109 1 95.44 74 LEU A C 1
ATOM 562 O O . LEU A 1 74 ? 7.828 -6.535 -11.656 1 95.44 74 LEU A O 1
ATOM 566 N N . LEU A 1 75 ? 9.344 -5.074 -10.961 1 95.25 75 LEU A N 1
ATOM 567 C CA . LEU A 1 75 ? 8.5 -3.941 -11.312 1 95.25 75 LEU A CA 1
ATOM 568 C C . LEU A 1 75 ? 8.477 -3.734 -12.828 1 95.25 75 LEU A C 1
ATOM 570 O O . LEU A 1 75 ? 7.625 -3.004 -13.344 1 95.25 75 LEU A O 1
ATOM 574 N N . LYS A 1 76 ? 9.328 -4.398 -13.562 1 92.31 76 LYS A N 1
ATOM 575 C CA . LYS A 1 76 ? 9.406 -4.25 -15.008 1 92.31 76 LYS A CA 1
ATOM 576 C C . LYS A 1 76 ? 8.539 -5.289 -15.719 1 92.31 76 LYS A C 1
ATOM 578 O O . LYS A 1 76 ? 8.359 -5.234 -16.938 1 92.31 76 LYS A O 1
ATOM 583 N N . LEU A 1 77 ? 8.016 -6.25 -14.977 1 92.5 77 LEU A N 1
ATOM 584 C CA . LEU A 1 77 ? 7.07 -7.188 -15.578 1 92.5 77 LEU A CA 1
ATOM 585 C C . LEU A 1 77 ? 5.828 -6.461 -16.078 1 92.5 77 LEU A C 1
ATOM 587 O O . LEU A 1 77 ? 5.539 -5.34 -15.656 1 92.5 77 LEU A O 1
ATOM 591 N N . PRO A 1 78 ? 5.148 -7.059 -17.047 1 92.31 78 PRO A N 1
ATOM 592 C CA . PRO A 1 78 ? 4.051 -6.344 -17.719 1 92.31 78 PRO A CA 1
ATOM 593 C C . PRO A 1 78 ? 2.771 -6.332 -16.875 1 92.31 78 PRO A C 1
ATOM 595 O O . PRO A 1 78 ? 1.718 -6.766 -17.359 1 92.31 78 PRO A O 1
ATOM 598 N N . TRP A 1 79 ? 2.871 -5.699 -15.773 1 96.12 79 TRP A N 1
ATOM 599 C CA . TRP A 1 79 ? 1.71 -5.547 -14.898 1 96.12 79 TRP A CA 1
ATOM 600 C C . TRP A 1 79 ? 0.736 -4.52 -15.461 1 96.12 79 TRP A C 1
ATOM 602 O O . TRP A 1 79 ? 1.153 -3.488 -15.992 1 96.12 79 TRP A O 1
ATOM 612 N N . ILE A 1 80 ? -0.509 -4.801 -15.328 1 96.31 80 ILE A N 1
ATOM 613 C CA . ILE A 1 80 ? -1.545 -3.799 -15.547 1 96.31 80 ILE A CA 1
ATOM 614 C C . ILE A 1 80 ? -2.066 -3.287 -14.211 1 96.31 80 ILE A C 1
ATOM 616 O O . ILE A 1 80 ? -2.781 -4 -13.5 1 96.31 80 ILE A O 1
ATOM 620 N N . TYR A 1 81 ? -1.701 -2.076 -13.844 1 96 81 TYR A N 1
ATOM 621 C CA . TYR A 1 81 ? -2.029 -1.508 -12.539 1 96 81 TYR A CA 1
ATOM 622 C C . TYR A 1 81 ? -3.453 -0.963 -12.531 1 96 81 TYR A C 1
ATOM 624 O O . TYR A 1 81 ? -3.859 -0.247 -13.445 1 96 81 TYR A O 1
ATOM 632 N N . ALA A 1 82 ? -4.18 -1.332 -11.484 1 95.44 82 ALA A N 1
ATOM 633 C CA . ALA A 1 82 ? -5.504 -0.764 -11.258 1 95.44 82 ALA A CA 1
ATOM 634 C C . ALA A 1 82 ? -5.418 0.516 -10.43 1 95.44 82 ALA A C 1
ATOM 636 O O . ALA A 1 82 ? -4.375 0.816 -9.852 1 95.44 82 ALA A O 1
ATOM 637 N N . LYS A 1 83 ? -6.551 1.292 -10.484 1 93.06 83 LYS A N 1
ATOM 638 C CA . LYS A 1 83 ? -6.668 2.475 -9.641 1 93.06 83 LYS A CA 1
ATOM 639 C C . LYS A 1 83 ? -7.23 2.113 -8.266 1 93.06 83 LYS A C 1
ATOM 641 O O . LYS A 1 83 ? -8.43 1.853 -8.133 1 93.06 83 LYS A O 1
ATOM 646 N N . ASP A 1 84 ? -6.348 2.191 -7.297 1 94.44 84 ASP A N 1
ATOM 647 C CA . ASP A 1 84 ? -6.742 1.733 -5.969 1 94.44 84 ASP A CA 1
ATOM 648 C C . ASP A 1 84 ? -7.891 2.574 -5.414 1 94.44 84 ASP A C 1
ATOM 650 O O . ASP A 1 84 ? -8.727 2.076 -4.656 1 94.44 84 ASP A O 1
ATOM 654 N N . GLU A 1 85 ? -7.922 3.809 -5.82 1 93.56 85 GLU A N 1
ATOM 655 C CA . GLU A 1 85 ? -8.984 4.676 -5.324 1 93.56 85 GLU A CA 1
ATOM 656 C C . GLU A 1 85 ? -10.352 4.191 -5.785 1 93.56 85 GLU A C 1
ATOM 658 O O . GLU A 1 85 ? -11.367 4.473 -5.145 1 93.56 85 GLU A O 1
ATOM 663 N N . GLU A 1 86 ? -10.398 3.445 -6.863 1 95.5 86 GLU A N 1
ATOM 664 C CA . GLU A 1 86 ? -11.648 2.893 -7.375 1 95.5 86 GLU A CA 1
ATOM 665 C C . GLU A 1 86 ? -11.969 1.556 -6.719 1 95.5 86 GLU A C 1
ATOM 667 O O . GLU A 1 86 ? -13.094 1.058 -6.828 1 95.5 86 GLU A O 1
ATOM 672 N N . LEU A 1 87 ? -11 0.975 -6.039 1 98.06 87 LEU A N 1
ATOM 673 C CA . LEU A 1 87 ? -11.156 -0.338 -5.426 1 98.06 87 LEU A CA 1
ATOM 674 C C . LEU A 1 87 ? -11.422 -0.209 -3.928 1 98.06 87 LEU A C 1
ATOM 676 O O . LEU A 1 87 ? -11.844 -1.17 -3.281 1 98.06 87 LEU A O 1
ATOM 680 N N . ALA A 1 88 ? -11.195 0.919 -3.377 1 98 88 ALA A N 1
ATOM 681 C CA . ALA A 1 88 ? -11.016 1.105 -1.939 1 98 88 ALA A CA 1
ATOM 682 C C . ALA A 1 88 ? -12.289 0.739 -1.174 1 98 88 ALA A C 1
ATOM 684 O O . ALA A 1 88 ? -12.227 0.054 -0.151 1 98 88 ALA A O 1
ATOM 685 N N . LEU A 1 89 ? -13.438 1.142 -1.655 1 97.31 89 LEU A N 1
ATOM 686 C CA . LEU A 1 89 ? -14.688 0.85 -0.957 1 97.31 89 LEU A CA 1
ATOM 687 C C . LEU A 1 89 ? -14.977 -0.647 -0.971 1 97.31 89 LEU A C 1
ATOM 689 O O . LEU A 1 89 ? -15.352 -1.22 0.054 1 97.31 89 LEU A O 1
ATOM 693 N N . ALA A 1 90 ? -14.852 -1.229 -2.145 1 98 90 ALA A N 1
ATOM 694 C CA . ALA A 1 90 ? -15.031 -2.674 -2.244 1 98 90 ALA A CA 1
ATOM 695 C C . ALA A 1 90 ? -14.047 -3.414 -1.349 1 98 90 ALA A C 1
ATOM 697 O O . ALA A 1 90 ? -14.398 -4.414 -0.716 1 98 90 ALA A O 1
ATOM 698 N N . ALA A 1 91 ? -12.758 -2.93 -1.297 1 98.56 91 ALA A N 1
ATOM 699 C CA . ALA A 1 91 ? -11.734 -3.555 -0.46 1 98.56 91 ALA A CA 1
ATOM 700 C C . ALA A 1 91 ? -12.102 -3.449 1.019 1 98.56 91 ALA A C 1
ATOM 702 O O . ALA A 1 91 ? -11.914 -4.402 1.779 1 98.56 91 ALA A O 1
ATOM 703 N N . LEU A 1 92 ? -12.602 -2.314 1.408 1 97.81 92 LEU A N 1
ATOM 704 C CA . LEU A 1 92 ? -13.031 -2.133 2.791 1 97.81 92 LEU A CA 1
ATOM 705 C C . LEU A 1 92 ? -14.141 -3.115 3.148 1 97.81 92 LEU A C 1
ATOM 707 O O . LEU A 1 92 ? -14.109 -3.73 4.215 1 97.81 92 LEU A O 1
ATOM 711 N N . ARG A 1 93 ? -15.086 -3.348 2.277 1 97.19 93 ARG A N 1
ATOM 712 C CA . ARG A 1 93 ? -16.188 -4.277 2.504 1 97.19 93 ARG A CA 1
ATOM 713 C C . ARG A 1 93 ? -15.688 -5.719 2.568 1 97.19 93 ARG A C 1
ATOM 715 O O . ARG A 1 93 ? -16.109 -6.488 3.436 1 97.19 93 ARG A O 1
ATOM 722 N N . TRP A 1 94 ? -14.773 -6.039 1.697 1 98 94 TRP A N 1
ATOM 723 C CA . TRP A 1 94 ? -14.211 -7.387 1.701 1 98 94 TRP A CA 1
ATOM 724 C C . TRP A 1 94 ? -13.414 -7.645 2.975 1 98 94 TRP A C 1
ATOM 726 O O . TRP A 1 94 ? -13.453 -8.742 3.531 1 98 94 TRP A O 1
ATOM 736 N N . SER A 1 95 ? -12.648 -6.648 3.383 1 98.12 95 SER A N 1
ATOM 737 C CA . SER A 1 95 ? -11.883 -6.824 4.617 1 98.12 95 SER A CA 1
ATOM 738 C C . SER A 1 95 ? -12.805 -7.09 5.801 1 98.12 95 SER A C 1
ATOM 740 O O . SER A 1 95 ? -12.469 -7.867 6.695 1 98.12 95 SER A O 1
ATOM 742 N N . SER A 1 96 ? -13.977 -6.465 5.777 1 96.56 96 SER A N 1
ATOM 743 C CA . SER A 1 96 ? -14.984 -6.707 6.805 1 96.56 96 SER A CA 1
ATOM 744 C C . SER A 1 96 ? -15.523 -8.133 6.723 1 96.56 96 SER A C 1
ATOM 746 O O . SER A 1 96 ? -15.609 -8.828 7.738 1 96.56 96 SER A O 1
ATOM 748 N N . LYS A 1 97 ? -15.859 -8.594 5.566 1 96.88 97 LYS A N 1
ATOM 749 C CA . LYS A 1 97 ? -16.359 -9.945 5.363 1 96.88 97 LYS A CA 1
ATOM 750 C C . LYS A 1 97 ? -15.328 -10.984 5.801 1 96.88 97 LYS A C 1
ATOM 752 O O . LYS A 1 97 ? -15.688 -12.031 6.344 1 96.88 97 LYS A O 1
ATOM 757 N N . LEU A 1 98 ? -14.055 -10.648 5.629 1 97.38 98 LEU A N 1
ATOM 758 C CA . LEU A 1 98 ? -12.961 -11.578 5.91 1 97.38 98 LEU A CA 1
ATOM 759 C C . LEU A 1 98 ? -12.547 -11.508 7.375 1 97.38 98 LEU A C 1
ATOM 761 O O . LEU A 1 98 ? -11.703 -12.281 7.824 1 97.38 98 LEU A O 1
ATOM 765 N N . GLY A 1 99 ? -13.078 -10.547 8.102 1 96 99 GLY A N 1
ATOM 766 C CA . GLY A 1 99 ? -12.719 -10.375 9.5 1 96 99 GLY A CA 1
ATOM 767 C C . GLY A 1 99 ? -11.305 -9.852 9.688 1 96 99 GLY A C 1
ATOM 768 O O . GLY A 1 99 ? -10.664 -10.148 10.695 1 96 99 GLY A O 1
ATOM 769 N N . GLN A 1 100 ? -10.82 -9.102 8.703 1 96.56 100 GLN A N 1
ATOM 770 C CA . GLN A 1 100 ? -9.461 -8.578 8.766 1 96.56 100 GLN A CA 1
ATOM 771 C C . GLN A 1 100 ? -9.453 -7.137 9.266 1 96.56 100 GLN A C 1
ATOM 773 O O . GLN A 1 100 ? -10.336 -6.348 8.914 1 96.56 100 GLN A O 1
ATOM 778 N N . ALA A 1 101 ? -8.445 -6.742 10.023 1 95.5 101 ALA A N 1
ATOM 779 C CA . ALA A 1 101 ? -8.312 -5.391 10.562 1 95.5 101 ALA A CA 1
ATOM 780 C C . ALA A 1 101 ? -7.676 -4.453 9.547 1 95.5 101 ALA A C 1
ATOM 782 O O . ALA A 1 101 ? -7.77 -3.23 9.672 1 95.5 101 ALA A O 1
ATOM 783 N N . ARG A 1 102 ? -7.047 -5.008 8.484 1 95.56 102 ARG A N 1
ATOM 784 C CA . ARG A 1 102 ? -6.441 -4.227 7.414 1 95.56 102 ARG A CA 1
ATOM 785 C C . ARG A 1 102 ? -7.035 -4.598 6.059 1 95.56 102 ARG A C 1
ATOM 787 O O . ARG A 1 102 ? -7.523 -5.715 5.875 1 95.56 102 ARG A O 1
ATOM 794 N N . ALA A 1 103 ? -6.93 -3.723 5.141 1 97.81 103 ALA A N 1
ATOM 795 C CA . ALA A 1 103 ? -7.637 -3.91 3.873 1 97.81 103 ALA A CA 1
ATOM 796 C C . ALA A 1 103 ? -6.672 -4.328 2.766 1 97.81 103 ALA A C 1
ATOM 798 O O . ALA A 1 103 ? -7.086 -4.531 1.621 1 97.81 103 ALA A O 1
ATOM 799 N N . TYR A 1 104 ? -5.395 -4.512 2.979 1 97.44 104 TYR A N 1
ATOM 800 C CA . TYR A 1 104 ? -4.371 -4.711 1.956 1 97.44 104 TYR A CA 1
ATOM 801 C C . TYR A 1 104 ? -4.699 -5.918 1.085 1 97.44 104 TYR A C 1
ATOM 803 O O . TYR A 1 104 ? -4.859 -5.785 -0.131 1 97.44 104 TYR A O 1
ATOM 811 N N . ASP A 1 105 ? -4.938 -7.051 1.714 1 98 105 ASP A N 1
ATOM 812 C CA . ASP A 1 105 ? -5.27 -8.25 0.957 1 98 105 ASP A CA 1
ATOM 813 C C . ASP A 1 105 ? -6.574 -8.07 0.183 1 98 105 ASP A C 1
ATOM 815 O O . ASP A 1 105 ? -6.715 -8.57 -0.935 1 98 105 ASP A O 1
ATOM 819 N N . ALA A 1 106 ? -7.484 -7.359 0.778 1 98.5 106 ALA A N 1
ATOM 820 C CA . ALA A 1 106 ? -8.828 -7.176 0.231 1 98.5 106 ALA A CA 1
ATOM 821 C C . ALA A 1 106 ? -8.789 -6.371 -1.065 1 98.5 106 ALA A C 1
ATOM 823 O O . ALA A 1 106 ? -9.695 -6.473 -1.896 1 98.5 106 ALA A O 1
ATOM 824 N N . PHE A 1 107 ? -7.738 -5.566 -1.288 1 98.69 107 PHE A N 1
ATOM 825 C CA . PHE A 1 107 ? -7.602 -4.836 -2.543 1 98.69 107 PHE A CA 1
ATOM 826 C C . PHE A 1 107 ? -7.414 -5.793 -3.711 1 98.69 107 PHE A C 1
ATOM 828 O O . PHE A 1 107 ? -7.934 -5.559 -4.805 1 98.69 107 PHE A O 1
ATOM 835 N N . TYR A 1 108 ? -6.672 -6.863 -3.449 1 98.75 108 TYR A N 1
ATOM 836 C CA . TYR A 1 108 ? -6.504 -7.867 -4.492 1 98.75 108 TYR A CA 1
ATOM 837 C C . TYR A 1 108 ? -7.816 -8.578 -4.781 1 98.75 108 TYR A C 1
ATOM 839 O O . TYR A 1 108 ? -8.133 -8.875 -5.938 1 98.75 108 TYR A O 1
ATOM 847 N N . VAL A 1 109 ? -8.586 -8.82 -3.762 1 98.75 109 VAL A N 1
ATOM 848 C CA . VAL A 1 109 ? -9.875 -9.477 -3.908 1 98.75 109 VAL A CA 1
ATOM 849 C C . VAL A 1 109 ? -10.836 -8.578 -4.684 1 98.75 109 VAL A C 1
ATOM 851 O O . VAL A 1 109 ? -11.492 -9.023 -5.625 1 98.75 109 VAL A O 1
ATOM 854 N N . ALA A 1 110 ? -10.914 -7.324 -4.293 1 98.75 110 ALA A N 1
ATOM 855 C CA . ALA A 1 110 ? -11.766 -6.355 -4.977 1 98.75 110 ALA A CA 1
ATOM 856 C C . ALA A 1 110 ? -11.391 -6.242 -6.449 1 98.75 110 ALA A C 1
ATOM 858 O O . ALA A 1 110 ? -12.266 -6.137 -7.312 1 98.75 110 ALA A O 1
ATOM 859 N N . LEU A 1 111 ? -10.109 -6.266 -6.707 1 98.69 111 LEU A N 1
ATOM 860 C CA . LEU A 1 111 ? -9.641 -6.172 -8.086 1 98.69 111 LEU A CA 1
ATOM 861 C C . LEU A 1 111 ? -10.039 -7.41 -8.883 1 98.69 111 LEU A C 1
ATOM 863 O O . LEU A 1 111 ? -10.484 -7.301 -10.023 1 98.69 111 LEU A O 1
ATOM 867 N N . ALA A 1 112 ? -9.812 -8.594 -8.281 1 98.5 112 ALA A N 1
ATOM 868 C CA . ALA A 1 112 ? -10.211 -9.836 -8.945 1 98.5 112 ALA A CA 1
ATOM 869 C C . ALA A 1 112 ? -11.695 -9.836 -9.266 1 98.5 112 ALA A C 1
ATOM 871 O O . ALA A 1 112 ? -12.102 -10.25 -10.352 1 98.5 112 ALA A O 1
ATOM 872 N N . GLU A 1 113 ? -12.477 -9.398 -8.352 1 97.81 113 GLU A N 1
ATOM 873 C CA . GLU A 1 113 ? -13.914 -9.297 -8.562 1 97.81 113 GLU A CA 1
ATOM 874 C C . GLU A 1 113 ? -14.242 -8.32 -9.688 1 97.81 113 GLU A C 1
ATOM 876 O O . GLU A 1 113 ? -15.016 -8.648 -10.594 1 97.81 113 GLU A O 1
ATOM 881 N N . LYS A 1 114 ? -13.664 -7.152 -9.672 1 97.5 114 LYS A N 1
ATOM 882 C CA . LYS A 1 114 ? -13.93 -6.109 -10.656 1 97.5 114 LYS A CA 1
ATOM 883 C C . LYS A 1 114 ? -13.562 -6.57 -12.062 1 97.5 114 LYS A C 1
ATOM 885 O O . LYS A 1 114 ? -14.273 -6.277 -13.023 1 97.5 114 LYS A O 1
ATOM 890 N N . LYS A 1 115 ? -12.445 -7.289 -12.133 1 97.31 115 LYS A N 1
ATOM 891 C CA . LYS A 1 115 ? -11.93 -7.68 -13.438 1 97.31 115 LYS A CA 1
ATOM 892 C C . LYS A 1 115 ? -12.414 -9.078 -13.828 1 97.31 115 LYS A C 1
ATOM 894 O O . LYS A 1 115 ? -12.078 -9.578 -14.898 1 97.31 115 LYS A O 1
ATOM 899 N N . ARG A 1 116 ? -13.25 -9.688 -12.945 1 96.62 116 ARG A N 1
ATOM 900 C CA . ARG A 1 116 ? -13.641 -11.078 -13.148 1 96.62 116 ARG A CA 1
ATOM 901 C C . ARG A 1 116 ? -12.422 -11.953 -13.461 1 96.62 116 ARG A C 1
ATOM 903 O O . ARG A 1 116 ? -12.43 -12.703 -14.438 1 96.62 116 ARG A O 1
ATOM 910 N N . ALA A 1 117 ? -11.398 -11.75 -12.641 1 97.88 117 ALA A N 1
ATOM 911 C CA . ALA A 1 117 ? -10.102 -12.398 -12.852 1 97.88 117 ALA A CA 1
ATOM 912 C C . ALA A 1 117 ? -9.812 -13.414 -11.75 1 97.88 117 ALA A C 1
ATOM 914 O O . ALA A 1 117 ? -10.375 -13.328 -10.656 1 97.88 117 ALA A O 1
ATOM 915 N N . LEU A 1 118 ? -8.984 -14.391 -12.055 1 98 118 LEU A N 1
ATOM 916 C CA . LEU A 1 118 ? -8.508 -15.359 -11.07 1 98 118 LEU A CA 1
ATOM 917 C C . LEU A 1 118 ? -7.406 -14.75 -10.203 1 98 118 LEU A C 1
ATOM 919 O O . LEU A 1 118 ? -6.434 -14.203 -10.734 1 98 118 LEU A O 1
ATOM 923 N N . LEU A 1 119 ? -7.629 -14.812 -8.867 1 98.56 119 LEU A N 1
ATOM 924 C CA . LEU A 1 119 ? -6.633 -14.32 -7.922 1 98.56 119 LEU A CA 1
ATOM 925 C C . LEU A 1 119 ? -5.668 -15.43 -7.523 1 98.56 119 LEU A C 1
ATOM 927 O O . LEU A 1 119 ? -6.09 -16.5 -7.09 1 98.56 119 LEU A O 1
ATOM 931 N N . TRP A 1 120 ? -4.316 -15.156 -7.703 1 98.5 120 TRP A N 1
ATOM 932 C CA . TRP A 1 120 ? -3.264 -16.047 -7.207 1 98.5 120 TRP A CA 1
ATOM 933 C C . TRP A 1 120 ? -2.562 -15.422 -6 1 98.5 120 TRP A C 1
ATOM 935 O O . TRP A 1 120 ? -2.195 -14.25 -6.023 1 98.5 120 TRP A O 1
ATOM 945 N N . THR A 1 121 ? -2.428 -16.203 -4.969 1 98.62 121 THR A N 1
ATOM 946 C CA . THR A 1 121 ? -1.759 -15.742 -3.76 1 98.62 121 THR A CA 1
ATOM 947 C C . THR A 1 121 ? -0.989 -16.875 -3.09 1 98.62 121 THR A C 1
ATOM 949 O O . THR A 1 121 ? -1.329 -18.047 -3.262 1 98.62 121 THR A O 1
ATOM 952 N N . ALA A 1 122 ? 0.097 -16.516 -2.383 1 98 122 ALA A N 1
ATOM 953 C CA . ALA A 1 122 ? 0.837 -17.484 -1.591 1 98 122 ALA A CA 1
ATOM 954 C C . ALA A 1 122 ? 0.242 -17.625 -0.192 1 98 122 ALA A C 1
ATOM 956 O O . ALA A 1 122 ? 0.711 -18.438 0.614 1 98 122 ALA A O 1
ATOM 957 N N . ASP A 1 123 ? -0.774 -16.844 0.126 1 97.38 123 ASP A N 1
ATOM 958 C CA . ASP A 1 123 ? -1.388 -16.844 1.45 1 97.38 123 ASP A CA 1
ATOM 959 C C . ASP A 1 123 ? -2.521 -17.859 1.53 1 97.38 123 ASP A C 1
ATOM 961 O O . ASP A 1 123 ? -3.67 -17.547 1.207 1 97.38 123 ASP A O 1
ATOM 965 N N . ALA A 1 124 ? -2.193 -19 2.123 1 96.94 124 ALA A N 1
ATOM 966 C CA . ALA A 1 124 ? -3.156 -20.094 2.213 1 96.94 124 ALA A CA 1
ATOM 967 C C . ALA A 1 124 ? -4.352 -19.703 3.076 1 96.94 124 ALA A C 1
ATOM 969 O O . ALA A 1 124 ? -5.477 -20.141 2.828 1 96.94 124 ALA A O 1
ATOM 970 N N . ARG A 1 125 ? -4.117 -18.938 4.078 1 96.81 125 ARG A N 1
ATOM 971 C CA . ARG A 1 125 ? -5.203 -18.5 4.953 1 96.81 125 ARG A CA 1
ATOM 972 C C . ARG A 1 125 ? -6.191 -17.625 4.207 1 96.81 125 ARG A C 1
ATOM 974 O O . ARG A 1 125 ? -7.402 -17.719 4.414 1 96.81 125 ARG A O 1
ATOM 981 N N . LEU A 1 126 ? -5.711 -16.75 3.322 1 98.25 126 LEU A N 1
ATOM 982 C CA . LEU A 1 126 ? -6.582 -15.914 2.502 1 9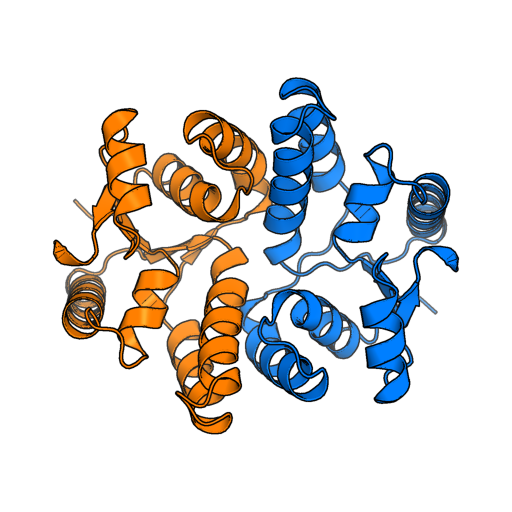8.25 126 LEU A CA 1
ATOM 983 C C . LEU A 1 126 ? -7.41 -16.766 1.549 1 98.25 126 LEU A C 1
ATOM 985 O O . LEU A 1 126 ? -8.609 -16.531 1.381 1 98.25 126 LEU A O 1
ATOM 989 N N . VAL A 1 127 ? -6.801 -17.75 0.958 1 98.5 127 VAL A N 1
ATOM 990 C CA . VAL A 1 127 ? -7.496 -18.641 0.037 1 98.5 127 VAL A CA 1
ATOM 991 C C . VAL A 1 127 ? -8.656 -19.328 0.756 1 98.5 127 VAL A C 1
ATOM 993 O O . VAL A 1 127 ? -9.789 -19.312 0.272 1 98.5 127 VAL A O 1
ATOM 996 N N . GLN A 1 128 ? -8.344 -19.859 1.888 1 97.94 128 GLN A N 1
ATOM 997 C CA . GLN A 1 128 ? -9.359 -20.578 2.66 1 97.94 128 GLN A CA 1
ATOM 998 C C . GLN A 1 128 ? -10.5 -19.641 3.068 1 97.94 128 GLN A C 1
ATOM 1000 O O . GLN A 1 128 ? -11.672 -20.016 2.975 1 97.94 128 GLN A O 1
ATOM 1005 N N . GLY A 1 129 ? -10.117 -18.453 3.553 1 97.81 129 GLY A N 1
ATOM 1006 C CA . GLY A 1 129 ? -11.125 -17.484 3.953 1 97.81 129 GLY A CA 1
ATOM 1007 C C . GLY A 1 129 ? -12.047 -17.078 2.82 1 97.81 129 GLY A C 1
ATOM 1008 O O . GLY A 1 129 ? -13.258 -16.969 3.01 1 97.81 129 GLY A O 1
ATOM 1009 N N . LEU A 1 130 ? -11.5 -16.875 1.671 1 98.5 130 LEU A N 1
ATOM 1010 C CA . LEU A 1 130 ? -12.281 -16.469 0.512 1 98.5 130 LEU A CA 1
ATOM 1011 C C . LEU A 1 130 ? -13.211 -17.594 0.054 1 98.5 130 LEU A C 1
ATOM 1013 O O . LEU A 1 130 ? -14.383 -17.344 -0.241 1 98.5 130 LEU A O 1
ATOM 1017 N N . ARG A 1 131 ? -12.68 -18.781 0.035 1 98.19 131 ARG A N 1
ATOM 1018 C CA . ARG A 1 131 ? -13.5 -19.922 -0.38 1 98.19 131 ARG A CA 1
ATOM 1019 C C . ARG A 1 131 ? -14.641 -20.156 0.598 1 98.19 131 ARG A C 1
ATOM 1021 O O . ARG A 1 131 ? -15.758 -20.5 0.189 1 98.19 131 ARG A O 1
ATOM 1028 N N . ALA A 1 132 ? -14.383 -20 1.855 1 98 132 ALA A N 1
ATOM 1029 C CA . ALA A 1 132 ? -15.414 -20.141 2.877 1 98 132 ALA A CA 1
ATOM 1030 C C . ALA A 1 132 ? -16.531 -19.125 2.666 1 98 132 ALA A C 1
ATOM 1032 O O . ALA A 1 132 ? -17.688 -19.375 3.021 1 98 132 ALA A O 1
ATOM 1033 N N . LEU A 1 133 ? -16.234 -17.984 2.068 1 97.88 133 LEU A N 1
ATOM 1034 C CA . LEU A 1 133 ? -17.219 -16.938 1.817 1 97.88 133 LEU A CA 1
ATOM 1035 C C . LEU A 1 133 ? -17.859 -17.094 0.442 1 97.88 133 LEU A C 1
ATOM 1037 O O . LEU A 1 133 ? -18.609 -16.234 -0.001 1 97.88 133 LEU A O 1
ATOM 1041 N N . GLY A 1 134 ? -17.484 -18.156 -0.261 1 97.62 134 GLY A N 1
ATOM 1042 C CA . GLY A 1 134 ? -18.078 -18.438 -1.559 1 97.62 134 GLY A CA 1
ATOM 1043 C C . GLY A 1 134 ? -17.328 -17.781 -2.707 1 97.62 134 GLY A C 1
ATOM 1044 O O . GLY A 1 134 ? -17.797 -17.781 -3.846 1 97.62 134 GLY A O 1
ATOM 1045 N N . PHE A 1 135 ? -16.266 -17.094 -2.412 1 97.56 135 PHE A N 1
ATOM 1046 C CA . PHE A 1 135 ? -15.422 -16.531 -3.463 1 97.56 135 PHE A CA 1
ATOM 1047 C C . PHE A 1 135 ? -14.492 -17.594 -4.035 1 97.56 135 PHE A C 1
ATOM 1049 O O . PHE A 1 135 ? -13.422 -17.859 -3.479 1 97.56 135 PHE A O 1
ATOM 1056 N N . LEU A 1 136 ? -14.734 -18.078 -5.219 1 95.69 136 LEU A N 1
ATOM 1057 C CA . LEU A 1 136 ? -14.047 -19.266 -5.734 1 95.69 136 LEU A CA 1
ATOM 1058 C C . LEU A 1 136 ? -12.984 -18.859 -6.75 1 95.69 136 LEU A C 1
ATOM 1060 O O . LEU A 1 136 ? -12.148 -19.688 -7.133 1 95.69 136 LEU A O 1
ATOM 1064 N N . GLY A 1 137 ? -13 -17.562 -7.203 1 97.12 137 GLY A N 1
ATOM 1065 C CA . GLY A 1 137 ? -12 -17.094 -8.148 1 97.12 137 GLY A CA 1
ATOM 1066 C C . GLY A 1 137 ? -10.656 -16.828 -7.504 1 97.12 137 GLY A C 1
ATOM 1067 O O . GLY A 1 137 ? -10.07 -15.758 -7.695 1 97.12 137 GLY A O 1
ATOM 1068 N N . VAL A 1 138 ? -10.242 -17.797 -6.668 1 98.5 138 VAL A N 1
ATOM 1069 C CA . VAL A 1 138 ? -8.953 -17.672 -5.996 1 98.5 138 VAL A CA 1
ATOM 1070 C C . VAL A 1 138 ? -8.219 -19.016 -6 1 98.5 138 VAL A C 1
ATOM 1072 O O . VAL A 1 138 ? -8.852 -20.062 -5.922 1 98.5 138 VAL A O 1
ATOM 1075 N N . LYS A 1 139 ? -6.898 -18.984 -6.141 1 98.31 139 LYS A N 1
ATOM 1076 C CA . LYS A 1 139 ? -6.043 -20.156 -6.043 1 98.31 139 LYS A CA 1
ATOM 1077 C C . LYS A 1 139 ? -4.781 -19.859 -5.234 1 98.31 139 LYS A C 1
ATOM 1079 O O . LYS A 1 139 ? -4.258 -18.734 -5.285 1 98.31 139 LYS A O 1
ATOM 1084 N N . GLY A 1 140 ? -4.348 -20.844 -4.496 1 98.25 140 GLY A N 1
ATOM 1085 C CA . GLY A 1 140 ? -3.049 -20.781 -3.85 1 98.25 140 GLY A CA 1
ATOM 1086 C C . GLY A 1 140 ? -1.896 -21.047 -4.801 1 98.25 140 GLY A C 1
ATOM 1087 O O . GLY A 1 140 ? -2.061 -21.734 -5.805 1 98.25 140 GLY A O 1
ATOM 1088 N N . LEU A 1 141 ? -0.816 -20.438 -4.422 1 97.62 141 LEU A N 1
ATOM 1089 C CA . LEU A 1 141 ? 0.362 -20.578 -5.27 1 97.62 141 LEU A CA 1
ATOM 1090 C C . LEU A 1 141 ? 0.761 -22.047 -5.41 1 97.62 141 LEU A C 1
ATOM 1092 O O . LEU A 1 141 ? 1.327 -22.438 -6.43 1 97.62 141 LEU A O 1
ATOM 1096 N N . GLU A 1 142 ? 0.473 -22.859 -4.469 1 96.06 142 GLU A N 1
ATOM 1097 C CA . GLU A 1 142 ? 0.794 -24.281 -4.5 1 96.06 142 GLU A CA 1
ATOM 1098 C C . GLU A 1 142 ? 0.027 -25 -5.609 1 96.06 142 GLU A C 1
ATOM 1100 O O . GLU A 1 142 ? 0.4 -26.109 -6.023 1 96.06 142 GLU A O 1
ATOM 1105 N N . GLU A 1 143 ? -0.994 -24.406 -6.02 1 95.38 143 GLU A N 1
ATOM 1106 C CA . GLU A 1 143 ? -1.844 -25 -7.047 1 95.38 143 GLU A CA 1
ATOM 1107 C C . GLU A 1 143 ? -1.319 -24.703 -8.445 1 95.38 143 GLU A C 1
ATOM 1109 O O . GLU A 1 143 ? -1.888 -25.156 -9.438 1 95.38 143 GLU A O 1
ATOM 1114 N N . ALA A 1 144 ? -0.294 -23.906 -8.609 1 92.94 144 ALA A N 1
ATOM 1115 C CA . ALA A 1 144 ? 0.252 -23.469 -9.891 1 92.94 144 ALA A CA 1
ATOM 1116 C C . ALA A 1 144 ? 1.159 -24.547 -10.484 1 92.94 144 ALA A C 1
ATOM 1118 O O . ALA A 1 144 ? 1.832 -25.281 -9.75 1 92.94 144 ALA A O 1
ATOM 1119 N N . MET B 1 1 ? 5.508 31.125 -4.809 1 39.16 1 MET B N 1
ATOM 1120 C CA . MET B 1 1 ? 6.223 29.875 -4.59 1 39.16 1 MET B CA 1
ATOM 1121 C C . MET B 1 1 ? 5.246 28.719 -4.406 1 39.16 1 MET B C 1
ATOM 1123 O O . MET B 1 1 ? 4.484 28.703 -3.438 1 39.16 1 MET B O 1
ATOM 1127 N N . THR B 1 2 ? 4.465 28.234 -5.363 1 54.03 2 THR B N 1
ATOM 1128 C CA . THR B 1 2 ? 3.436 27.219 -5.605 1 54.03 2 THR B CA 1
ATOM 1129 C C . THR B 1 2 ? 3.809 25.906 -4.941 1 54.03 2 THR B C 1
ATOM 1131 O O . THR B 1 2 ? 4.484 25.062 -5.547 1 54.03 2 THR B O 1
ATOM 1134 N N . SER B 1 3 ? 4.223 25.844 -3.684 1 81.5 3 SER B N 1
ATOM 1135 C CA . SER B 1 3 ? 5.004 24.812 -3.004 1 81.5 3 SER B CA 1
ATOM 1136 C C . SER B 1 3 ? 4.195 23.531 -2.828 1 81.5 3 SER B C 1
ATOM 1138 O O . SER B 1 3 ? 3.07 23.562 -2.33 1 81.5 3 SER B O 1
ATOM 1140 N N . ALA B 1 4 ? 4.457 22.531 -3.529 1 95.44 4 ALA B N 1
ATOM 1141 C CA . ALA B 1 4 ? 3.844 21.203 -3.537 1 95.44 4 ALA B CA 1
ATOM 1142 C C . ALA B 1 4 ? 4.039 20.5 -2.197 1 95.44 4 ALA B C 1
ATOM 1144 O O . ALA B 1 4 ? 5.012 20.766 -1.487 1 95.44 4 ALA B O 1
ATOM 1145 N N . TRP B 1 5 ? 2.949 19.891 -1.783 1 98.12 5 TRP B N 1
ATOM 1146 C CA . TRP B 1 5 ? 3.008 19.094 -0.56 1 98.12 5 TRP B CA 1
ATOM 1147 C C . TRP B 1 5 ? 2.807 17.625 -0.863 1 98.12 5 TRP B C 1
ATOM 1149 O O . TRP B 1 5 ? 2.102 17.266 -1.81 1 98.12 5 TRP B O 1
ATOM 1159 N N . VAL B 1 6 ? 3.506 16.828 -0.186 1 98.56 6 VAL B N 1
ATOM 1160 C CA . VAL B 1 6 ? 3.17 15.414 -0.05 1 98.56 6 VAL B CA 1
ATOM 1161 C C . VAL B 1 6 ? 2.492 15.172 1.298 1 98.56 6 VAL B C 1
ATOM 1163 O O . VAL B 1 6 ? 3.018 15.562 2.342 1 98.56 6 VAL B O 1
ATOM 1166 N N . LEU B 1 7 ? 1.29 14.633 1.256 1 98.19 7 LEU B N 1
ATOM 1167 C CA . LEU B 1 7 ? 0.579 14.344 2.496 1 98.19 7 LEU B CA 1
ATOM 1168 C C . LEU B 1 7 ? 0.59 12.844 2.793 1 98.19 7 LEU B C 1
ATOM 1170 O O . LEU B 1 7 ? 0.109 12.047 1.988 1 98.19 7 LEU B O 1
ATOM 1174 N N . ASP B 1 8 ? 1.143 12.547 3.924 1 98 8 ASP B N 1
ATOM 1175 C CA . ASP B 1 8 ? 1.076 11.195 4.473 1 98 8 ASP B CA 1
ATOM 1176 C C . ASP B 1 8 ? -0.367 10.789 4.758 1 98 8 ASP B C 1
ATOM 1178 O O . ASP B 1 8 ? -1.191 11.625 5.133 1 98 8 ASP B O 1
ATOM 1182 N N . ALA B 1 9 ? -0.667 9.492 4.621 1 98.12 9 ALA B N 1
ATOM 1183 C CA . ALA B 1 9 ? -2.012 8.984 4.883 1 98.12 9 ALA B CA 1
ATOM 1184 C C . ALA B 1 9 ? -2.471 9.352 6.293 1 98.12 9 ALA B C 1
ATOM 1186 O O . ALA B 1 9 ? -3.658 9.586 6.523 1 98.12 9 ALA B O 1
ATOM 1187 N N . SER B 1 10 ? -1.533 9.461 7.195 1 97.69 10 SER B N 1
ATOM 1188 C CA . SER B 1 10 ? -1.848 9.789 8.578 1 97.69 10 SER B CA 1
ATOM 1189 C C . SER B 1 10 ? -2.508 11.156 8.688 1 97.69 10 SER B C 1
ATOM 1191 O O . SER B 1 10 ? -3.326 11.391 9.586 1 97.69 10 SER B O 1
ATOM 1193 N N . VAL B 1 11 ? -2.129 12.062 7.793 1 97.88 11 VAL B N 1
ATOM 1194 C CA . VAL B 1 11 ? -2.727 13.391 7.793 1 97.88 11 VAL B CA 1
ATOM 1195 C C . VAL B 1 11 ? -4.199 13.297 7.402 1 97.88 11 VAL B C 1
ATOM 1197 O O . VAL B 1 11 ? -5.066 13.867 8.078 1 97.88 11 VAL B O 1
ATOM 1200 N N . ALA B 1 12 ? -4.516 12.594 6.328 1 97.06 12 ALA B N 1
ATOM 1201 C CA . ALA B 1 12 ? -5.887 12.43 5.852 1 97.06 12 ALA B CA 1
ATOM 1202 C C . ALA B 1 12 ? -6.746 11.703 6.883 1 97.06 12 ALA B C 1
ATOM 1204 O O . ALA B 1 12 ? -7.875 12.109 7.156 1 97.06 12 ALA B O 1
ATOM 1205 N N . VAL B 1 13 ? -6.203 10.648 7.453 1 96.94 13 VAL B N 1
ATOM 1206 C CA . VAL B 1 13 ? -6.934 9.852 8.43 1 96.94 13 VAL B CA 1
ATOM 1207 C C . VAL B 1 13 ? -7.211 10.688 9.68 1 96.94 13 VAL B C 1
ATOM 1209 O O . VAL B 1 13 ? -8.312 10.656 10.227 1 96.94 13 VAL B O 1
ATOM 1212 N N . ALA B 1 14 ? -6.203 11.461 10.086 1 96.69 14 ALA B N 1
ATOM 1213 C CA . ALA B 1 14 ? -6.387 12.32 11.25 1 96.69 14 ALA B CA 1
ATOM 1214 C C . ALA B 1 14 ? -7.523 13.312 11.023 1 96.69 14 ALA B C 1
ATOM 1216 O O . ALA B 1 14 ? -8.297 13.602 11.945 1 96.69 14 ALA B O 1
ATOM 1217 N N . ALA B 1 15 ? -7.645 13.805 9.828 1 95.94 15 ALA B N 1
ATOM 1218 C CA . ALA B 1 15 ? -8.656 14.805 9.508 1 95.94 15 ALA B CA 1
ATOM 1219 C C . ALA B 1 15 ? -10.062 14.219 9.594 1 95.94 15 ALA B C 1
ATOM 1221 O O . ALA B 1 15 ? -11.023 14.938 9.867 1 95.94 15 ALA B O 1
ATOM 1222 N N . ALA B 1 16 ? -10.164 12.898 9.406 1 93.56 16 ALA B N 1
ATOM 1223 C CA . ALA B 1 16 ? -11.477 12.289 9.219 1 93.56 16 ALA B CA 1
ATOM 1224 C C . ALA B 1 16 ? -11.883 11.477 10.445 1 93.56 16 ALA B C 1
ATOM 1226 O O . ALA B 1 16 ? -12.977 10.914 10.484 1 93.56 16 ALA B O 1
ATOM 1227 N N . THR B 1 17 ? -11.047 11.359 11.391 1 92.25 17 THR B N 1
ATOM 1228 C CA . THR B 1 17 ? -11.312 10.516 12.547 1 92.25 17 THR B CA 1
ATOM 1229 C C . THR B 1 17 ? -11.203 11.32 13.844 1 92.25 17 THR B C 1
ATOM 1231 O O . THR B 1 17 ? -11.078 12.547 13.805 1 92.25 17 THR B O 1
ATOM 1234 N N . GLY B 1 18 ? -11.469 10.664 14.977 1 90.12 18 GLY B N 1
ATOM 1235 C CA . GLY B 1 18 ? -11.336 11.305 16.281 1 90.12 18 GLY B CA 1
ATOM 1236 C C . GLY B 1 18 ? -9.898 11.383 16.766 1 90.12 18 GLY B C 1
ATOM 1237 O O . GLY B 1 18 ? -9.625 11.227 17.953 1 90.12 18 GLY B O 1
ATOM 1238 N N . HIS B 1 19 ? -8.961 11.578 15.82 1 92.5 19 HIS B N 1
ATOM 1239 C CA . HIS B 1 19 ? -7.535 11.695 16.125 1 92.5 19 HIS B CA 1
ATOM 1240 C C . HIS B 1 19 ? -7.254 12.969 16.922 1 92.5 19 HIS B C 1
ATOM 1242 O O . HIS B 1 19 ? -7.875 14.008 16.688 1 92.5 19 HIS B O 1
ATOM 1248 N N . PRO B 1 20 ? -6.273 12.922 17.875 1 95.5 20 PRO B N 1
ATOM 1249 C CA . PRO B 1 20 ? -5.953 14.094 18.688 1 95.5 20 PRO B 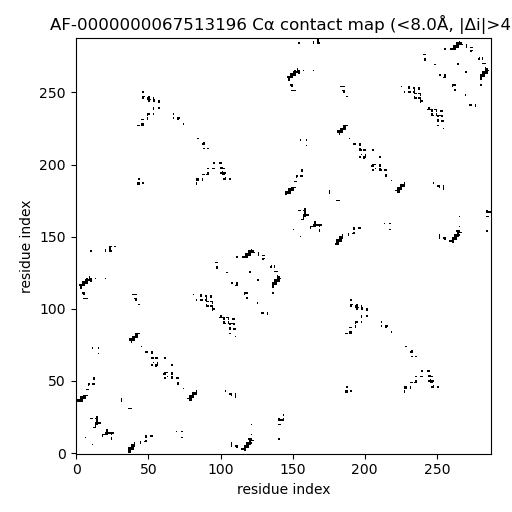CA 1
ATOM 1250 C C . PRO B 1 20 ? -5.508 15.289 17.844 1 95.5 20 PRO B C 1
ATOM 1252 O O . PRO B 1 20 ? -5.688 16.438 18.266 1 95.5 20 PRO B O 1
ATOM 1255 N N . LEU B 1 21 ? -5 15.039 16.734 1 97.25 21 LEU B N 1
ATOM 1256 C CA . LEU B 1 21 ? -4.508 16.109 15.875 1 97.25 21 LEU B CA 1
ATOM 1257 C C . LEU B 1 21 ? -5.512 16.438 14.773 1 97.25 21 LEU B C 1
ATOM 1259 O O . LEU B 1 21 ? -5.141 16.969 13.727 1 97.25 21 LEU B O 1
ATOM 1263 N N . ARG B 1 22 ? -6.711 16.094 14.961 1 97 22 ARG B N 1
ATOM 1264 C CA . ARG B 1 22 ? -7.758 16.281 13.961 1 97 22 ARG B CA 1
ATOM 1265 C C . ARG B 1 22 ? -7.84 17.734 13.523 1 97 22 ARG B C 1
ATOM 1267 O O . ARG B 1 22 ? -7.887 18.031 12.328 1 97 22 ARG B O 1
ATOM 1274 N N . GLU B 1 23 ? -7.793 18.641 14.461 1 97.5 23 GLU B N 1
ATOM 1275 C CA . GLU B 1 23 ? -7.906 20.047 14.141 1 97.5 23 GLU B CA 1
ATOM 1276 C C . GLU B 1 23 ? -6.711 20.531 13.328 1 97.5 23 GLU B C 1
ATOM 1278 O O . GLU B 1 23 ? -6.871 21.328 12.391 1 97.5 23 GLU B O 1
ATOM 1283 N N . HIS B 1 24 ? -5.547 20.094 13.664 1 98 24 HIS B N 1
ATOM 1284 C CA . HIS B 1 24 ? -4.355 20.438 12.898 1 98 24 HIS B CA 1
ATOM 1285 C C . HIS B 1 24 ? -4.465 19.922 11.461 1 98 24 HIS B C 1
ATOM 1287 O O . HIS B 1 24 ? -4.141 20.641 10.516 1 98 24 HIS B O 1
ATOM 1293 N N . ALA B 1 25 ? -4.918 18.719 11.328 1 98 25 ALA B N 1
ATOM 1294 C CA . ALA B 1 25 ? -5.062 18.109 10.008 1 98 25 ALA B CA 1
ATOM 1295 C C . ALA B 1 25 ? -6.07 18.875 9.156 1 98 25 ALA B C 1
ATOM 1297 O O . ALA B 1 25 ? -5.816 19.156 7.988 1 98 25 ALA B O 1
ATOM 1298 N N . GLN B 1 26 ? -7.168 19.188 9.758 1 97.12 26 GLN B N 1
ATOM 1299 C CA . GLN B 1 26 ? -8.219 19.906 9.039 1 97.12 26 GLN B CA 1
ATOM 1300 C C . GLN B 1 26 ? -7.754 21.312 8.648 1 97.12 26 GLN B C 1
ATOM 1302 O O . GLN B 1 26 ? -8.039 21.781 7.551 1 97.12 26 GLN B O 1
ATOM 1307 N N . ARG B 1 27 ? -7.066 21.922 9.523 1 97.38 27 ARG B N 1
ATOM 1308 C CA . ARG B 1 27 ? -6.5 23.234 9.219 1 97.38 27 ARG B CA 1
ATOM 1309 C C . ARG B 1 27 ? -5.52 23.156 8.055 1 97.38 27 ARG B C 1
ATOM 1311 O O . ARG B 1 27 ? -5.531 24.016 7.168 1 97.38 27 ARG B O 1
ATOM 1318 N N . LEU B 1 28 ? -4.691 22.203 8.086 1 97.25 28 LEU B N 1
ATOM 1319 C CA . LEU B 1 28 ? -3.707 22 7.027 1 97.25 28 LEU B CA 1
ATOM 1320 C C . LEU B 1 28 ? -4.391 21.828 5.676 1 97.25 28 LEU B C 1
ATOM 1322 O O . LEU B 1 28 ? -3.977 22.422 4.676 1 97.25 28 LEU B O 1
ATOM 1326 N N . LEU B 1 29 ? -5.395 21.016 5.648 1 95.88 29 LEU B N 1
ATOM 1327 C CA . LEU B 1 29 ? -6.105 20.734 4.406 1 95.88 29 LEU B CA 1
ATOM 1328 C C . LEU B 1 29 ? -6.82 21.984 3.898 1 95.88 29 LEU B C 1
ATOM 1330 O O . LEU B 1 29 ? -6.859 22.234 2.691 1 95.88 29 LEU B O 1
ATOM 1334 N N . ARG B 1 30 ? -7.363 22.703 4.82 1 95.31 30 ARG B N 1
ATOM 1335 C CA . ARG B 1 30 ? -7.992 23.969 4.434 1 95.31 30 ARG B CA 1
ATOM 1336 C C . ARG B 1 30 ? -6.969 24.922 3.838 1 95.31 30 ARG B C 1
ATOM 1338 O O . ARG B 1 30 ? -7.234 25.562 2.818 1 95.31 30 ARG B O 1
ATOM 1345 N N . ARG B 1 31 ? -5.867 25 4.473 1 95.56 31 ARG B N 1
ATOM 1346 C CA . ARG B 1 31 ? -4.797 25.859 3.977 1 95.56 31 ARG B CA 1
ATOM 1347 C C . ARG B 1 31 ? -4.367 25.438 2.574 1 95.56 31 ARG B C 1
ATOM 1349 O O . ARG B 1 31 ? -4.086 26.281 1.725 1 95.56 31 ARG B O 1
ATOM 1356 N N . ALA B 1 32 ? -4.234 24.125 2.387 1 94.69 32 ALA B N 1
ATOM 1357 C CA . ALA B 1 32 ? -3.836 23.609 1.08 1 94.69 32 ALA B CA 1
ATOM 1358 C C . ALA B 1 32 ? -4.797 24.078 -0.01 1 94.69 32 ALA B C 1
ATOM 1360 O O . ALA B 1 32 ? -4.375 24.406 -1.122 1 94.69 32 ALA B O 1
ATOM 1361 N N . VAL B 1 33 ? -6.07 24.109 0.303 1 89.88 33 VAL B N 1
ATOM 1362 C CA . VAL B 1 33 ? -7.098 24.516 -0.648 1 89.88 33 VAL B CA 1
ATOM 1363 C C . VAL B 1 33 ? -6.988 26.016 -0.911 1 89.88 33 VAL B C 1
ATOM 1365 O O . VAL B 1 33 ? -6.973 26.453 -2.064 1 89.88 33 VAL B O 1
ATOM 1368 N N . VAL B 1 34 ? -6.879 26.766 0.147 1 92.5 34 VAL B N 1
ATOM 1369 C CA . VAL B 1 34 ? -6.855 28.219 0.053 1 92.5 34 VAL B CA 1
ATOM 1370 C C . VAL B 1 34 ? -5.613 28.672 -0.717 1 92.5 34 VAL B C 1
ATOM 1372 O O . VAL B 1 34 ? -5.684 29.578 -1.542 1 92.5 34 VAL B O 1
ATOM 1375 N N . GLU B 1 35 ? -4.57 27.984 -0.477 1 94.19 35 GLU B N 1
ATOM 1376 C CA . GLU B 1 35 ? -3.303 28.375 -1.096 1 94.19 35 GLU B CA 1
ATOM 1377 C C . GLU B 1 35 ? -3.092 27.641 -2.418 1 94.19 35 GLU B C 1
ATOM 1379 O O . GLU B 1 35 ? -2.037 27.766 -3.043 1 94.19 35 GLU B O 1
ATOM 1384 N N . GLU B 1 36 ? -4.047 26.859 -2.789 1 92.81 36 GLU B N 1
ATOM 1385 C CA . GLU B 1 36 ? -4.027 26.125 -4.051 1 92.81 36 GLU B CA 1
ATOM 1386 C C . GLU B 1 36 ? -2.754 25.281 -4.184 1 92.81 36 GLU B C 1
ATOM 1388 O O . GLU B 1 36 ? -2.076 25.344 -5.211 1 92.81 36 GLU B O 1
ATOM 1393 N N . ARG B 1 37 ? -2.475 24.594 -3.129 1 94.94 37 ARG B N 1
ATOM 1394 C CA . ARG B 1 37 ? -1.306 23.719 -3.127 1 94.94 37 ARG B CA 1
ATOM 1395 C C . ARG B 1 37 ? -1.555 22.469 -3.961 1 94.94 37 ARG B C 1
ATOM 1397 O O . ARG B 1 37 ? -2.654 21.922 -3.938 1 94.94 37 ARG B O 1
ATOM 1404 N N . SER B 1 38 ? -0.578 22.094 -4.754 1 96.25 38 SER B N 1
ATOM 1405 C CA . SER B 1 38 ? -0.594 20.75 -5.312 1 96.25 38 SER B CA 1
ATOM 1406 C C . SER B 1 38 ? -0.366 19.688 -4.227 1 96.25 38 SER B C 1
ATOM 1408 O O . SE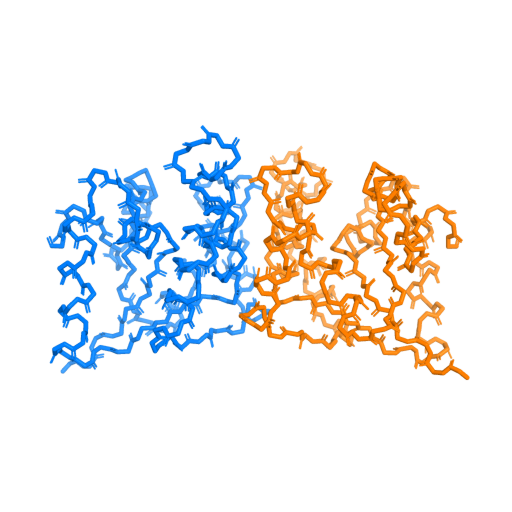R B 1 38 ? 0.641 19.734 -3.518 1 96.25 38 SER B O 1
ATOM 1410 N N . LEU B 1 39 ? -1.321 18.766 -4.094 1 97.44 39 LEU B N 1
ATOM 1411 C CA . LEU B 1 39 ? -1.256 17.719 -3.07 1 97.44 39 LEU B CA 1
ATOM 1412 C C . LEU B 1 39 ? -0.901 16.375 -3.688 1 97.44 39 LEU B C 1
ATOM 1414 O O . LEU B 1 39 ? -1.744 15.734 -4.32 1 97.44 39 LEU B O 1
ATOM 1418 N N . PHE B 1 40 ? 0.337 15.938 -3.404 1 98.06 40 PHE B N 1
ATOM 1419 C CA . PHE B 1 40 ? 0.812 14.672 -3.955 1 98.06 40 PHE B CA 1
ATOM 1420 C C . PHE B 1 40 ? 0.697 13.555 -2.924 1 98.06 40 PHE B C 1
ATOM 1422 O O . PHE B 1 40 ? 0.951 13.773 -1.737 1 98.06 40 PHE B O 1
ATOM 1429 N N . VAL B 1 41 ? 0.324 12.414 -3.379 1 98.25 41 VAL B N 1
ATOM 1430 C CA . VAL B 1 41 ? 0.349 11.188 -2.586 1 98.25 41 VAL B CA 1
ATOM 1431 C C . VAL B 1 41 ? 0.82 10.023 -3.453 1 98.25 41 VAL B C 1
ATOM 1433 O O . VAL B 1 41 ? 0.597 10.016 -4.668 1 98.25 41 VAL B O 1
ATOM 1436 N N . PRO B 1 42 ? 1.577 9.078 -2.852 1 98 42 PRO B N 1
ATOM 1437 C CA . PRO B 1 42 ? 1.823 7.848 -3.613 1 98 42 PRO B CA 1
ATOM 1438 C C . PRO B 1 42 ? 0.562 7.008 -3.799 1 98 42 PRO B C 1
ATOM 1440 O O . PRO B 1 42 ? -0.449 7.246 -3.135 1 98 42 PRO B O 1
ATOM 1443 N N . ARG B 1 43 ? 0.611 6.121 -4.711 1 95.81 43 ARG B N 1
ATOM 1444 C CA . ARG B 1 43 ? -0.542 5.297 -5.047 1 95.81 43 ARG B CA 1
ATOM 1445 C C . ARG B 1 43 ? -0.932 4.395 -3.881 1 95.81 43 ARG B C 1
ATOM 1447 O O . ARG B 1 43 ? -2.107 4.066 -3.709 1 95.81 43 ARG B O 1
ATOM 1454 N N . LEU B 1 44 ? 0.024 4.086 -3.006 1 97.19 44 LEU B N 1
ATOM 1455 C CA . LEU B 1 44 ? -0.289 3.23 -1.866 1 97.19 44 LEU B CA 1
ATOM 1456 C C . LEU B 1 44 ? -1.216 3.943 -0.888 1 97.19 44 LEU B C 1
ATOM 1458 O O . LEU B 1 44 ? -1.818 3.309 -0.02 1 97.19 44 LEU B O 1
ATOM 1462 N N . PHE B 1 45 ? -1.416 5.23 -1.03 1 98.12 45 PHE B N 1
ATOM 1463 C CA . PHE B 1 45 ? -2.184 6.102 -0.15 1 98.12 45 PHE B CA 1
ATOM 1464 C C . PHE B 1 45 ? -3.6 5.574 0.036 1 98.12 45 PHE B C 1
ATOM 1466 O O . PHE B 1 45 ? -4.078 5.453 1.165 1 98.12 45 PHE B O 1
ATOM 1473 N N . ALA B 1 46 ? -4.273 5.215 -1.045 1 97.38 46 ALA B N 1
ATOM 1474 C CA . ALA B 1 46 ? -5.664 4.766 -0.978 1 97.38 46 ALA B CA 1
ATOM 1475 C C . ALA B 1 46 ? -5.797 3.525 -0.098 1 97.38 46 ALA B C 1
ATOM 1477 O O . ALA B 1 46 ? -6.73 3.424 0.703 1 97.38 46 ALA B O 1
ATOM 1478 N N . ALA B 1 47 ? -4.844 2.625 -0.234 1 97.69 47 ALA B N 1
ATOM 1479 C CA . ALA B 1 47 ? -4.887 1.404 0.565 1 97.69 47 ALA B CA 1
ATOM 1480 C C . ALA B 1 47 ? -4.582 1.697 2.031 1 97.69 47 ALA B C 1
ATOM 1482 O O . ALA B 1 47 ? -5.156 1.076 2.928 1 97.69 47 ALA B O 1
ATOM 1483 N N . GLU B 1 48 ? -3.676 2.623 2.262 1 98.19 48 GLU B N 1
ATOM 1484 C CA . GLU B 1 48 ? -3.354 3.006 3.633 1 98.19 48 GLU B CA 1
ATOM 1485 C C . GLU B 1 48 ? -4.555 3.639 4.324 1 98.19 48 GLU B C 1
ATOM 1487 O O . GLU B 1 48 ? -4.855 3.316 5.477 1 98.19 48 GLU B O 1
ATOM 1492 N N . VAL B 1 49 ? -5.238 4.504 3.678 1 97.81 49 VAL B N 1
ATOM 1493 C CA . VAL B 1 49 ? -6.406 5.176 4.234 1 97.81 49 VAL B CA 1
ATOM 1494 C C . VAL B 1 49 ? -7.52 4.16 4.484 1 97.81 49 VAL B C 1
ATOM 1496 O O . VAL B 1 49 ? -8.109 4.133 5.566 1 97.81 49 VAL B O 1
ATOM 1499 N N . ALA B 1 50 ? -7.77 3.312 3.49 1 98 50 ALA B N 1
ATOM 1500 C CA . ALA B 1 50 ? -8.773 2.266 3.648 1 98 50 ALA B CA 1
ATOM 1501 C C . ALA B 1 50 ? -8.461 1.377 4.848 1 98 50 ALA B C 1
ATOM 1503 O O . ALA B 1 50 ? -9.352 1.048 5.637 1 98 50 ALA B O 1
ATOM 1504 N N . SER B 1 51 ? -7.203 0.997 4.977 1 98 51 SER B N 1
ATOM 1505 C CA . SER B 1 51 ? -6.805 0.108 6.062 1 98 51 SER B CA 1
ATOM 1506 C C . SER B 1 51 ? -6.938 0.795 7.414 1 98 51 SER B C 1
ATOM 1508 O O . SER B 1 51 ? -7.34 0.168 8.398 1 98 51 SER B O 1
ATOM 1510 N N . ALA B 1 52 ? -6.57 2.072 7.527 1 97.62 52 ALA B N 1
ATOM 1511 C CA . ALA B 1 52 ? -6.695 2.816 8.781 1 97.62 52 ALA B CA 1
ATOM 1512 C C . ALA B 1 52 ? -8.156 2.92 9.211 1 97.62 52 ALA B C 1
ATOM 1514 O O . ALA B 1 52 ? -8.477 2.732 10.391 1 97.62 52 ALA B O 1
ATOM 1515 N N . LEU B 1 53 ? -9 3.178 8.289 1 97.5 53 LEU B N 1
ATOM 1516 C CA . LEU B 1 53 ? -10.422 3.307 8.602 1 97.5 53 LEU B CA 1
ATOM 1517 C C . LEU B 1 53 ? -11.031 1.948 8.922 1 97.5 53 LEU B C 1
ATOM 1519 O O . LEU B 1 53 ? -11.898 1.843 9.797 1 97.5 53 LEU B O 1
ATOM 1523 N N . ARG B 1 54 ? -10.562 0.925 8.219 1 97.56 54 ARG B N 1
ATOM 1524 C CA . ARG B 1 54 ? -10.977 -0.434 8.555 1 97.56 54 ARG B CA 1
ATOM 1525 C C . ARG B 1 54 ? -10.594 -0.783 9.984 1 97.56 54 ARG B C 1
ATOM 1527 O O . ARG B 1 54 ? -11.406 -1.347 10.727 1 97.56 54 ARG B O 1
ATOM 1534 N N . ARG B 1 55 ? -9.43 -0.413 10.32 1 97.12 55 ARG B N 1
ATOM 1535 C CA . ARG B 1 55 ? -8.961 -0.694 11.68 1 97.12 55 ARG B CA 1
ATOM 1536 C C . ARG B 1 55 ? -9.836 0.004 12.711 1 97.12 55 ARG B C 1
ATOM 1538 O O . ARG B 1 55 ? -10.164 -0.577 13.75 1 97.12 55 ARG B O 1
ATOM 1545 N N . ALA B 1 56 ? -10.164 1.22 12.43 1 95.12 56 ALA B N 1
ATOM 1546 C CA . ALA B 1 56 ? -11.023 1.983 13.336 1 95.12 56 ALA B CA 1
ATOM 1547 C C . ALA B 1 56 ? -12.383 1.315 13.5 1 95.12 56 ALA B C 1
ATOM 1549 O O . ALA B 1 56 ? -12.914 1.229 14.609 1 95.12 56 ALA B O 1
ATOM 1550 N N . SER B 1 57 ? -12.922 0.833 12.398 1 95.31 57 SER B N 1
ATOM 1551 C CA . SER B 1 57 ? -14.219 0.162 12.461 1 95.31 57 SER B CA 1
ATOM 1552 C C . SER B 1 57 ? -14.102 -1.207 13.125 1 95.31 57 SER B C 1
ATOM 1554 O O . SER B 1 57 ? -14.992 -1.624 13.867 1 95.31 57 SER B O 1
ATOM 1556 N N . PHE B 1 58 ? -13.023 -1.911 12.859 1 95.31 58 PHE B N 1
ATOM 1557 C CA . PHE B 1 58 ? -12.758 -3.227 13.422 1 95.31 58 PHE B CA 1
ATOM 1558 C C . PHE B 1 58 ? -12.711 -3.16 14.945 1 95.31 58 PHE B C 1
ATOM 1560 O O . PHE B 1 58 ? -13.203 -4.062 15.625 1 95.31 58 PHE B O 1
ATOM 1567 N N . HIS B 1 59 ? -12.188 -2.062 15.469 1 94.56 59 HIS B N 1
ATOM 1568 C CA . HIS B 1 59 ? -12.031 -1.904 16.906 1 94.56 59 HIS B CA 1
ATOM 1569 C C . HIS B 1 59 ? -13.203 -1.134 17.516 1 94.56 59 HIS B C 1
ATOM 1571 O O . HIS B 1 59 ? -13.172 -0.772 18.688 1 94.56 59 HIS B O 1
ATOM 1577 N N . GLY B 1 60 ? -14.148 -0.797 16.766 1 93.06 60 GLY B N 1
ATOM 1578 C CA . GLY B 1 60 ? -15.398 -0.247 17.266 1 93.06 60 GLY B CA 1
ATOM 1579 C C . GLY B 1 60 ? -15.359 1.262 17.422 1 93.06 60 GLY B C 1
ATOM 1580 O O . GLY B 1 60 ? -16.312 1.857 17.938 1 93.06 60 GLY B O 1
ATOM 1581 N N . ALA B 1 61 ? -14.305 1.918 16.969 1 93.19 61 ALA B N 1
ATOM 1582 C CA . ALA B 1 61 ? -14.203 3.371 17.078 1 93.19 61 ALA B CA 1
ATOM 1583 C C . ALA B 1 61 ? -15.109 4.055 16.047 1 93.19 61 ALA B C 1
ATOM 1585 O O . ALA B 1 61 ? -15.508 5.207 16.234 1 93.19 61 ALA B O 1
ATOM 1586 N N . LEU B 1 62 ? -15.469 3.367 14.945 1 94.06 62 LEU B N 1
ATOM 1587 C CA . LEU B 1 62 ? -16.391 3.789 13.891 1 94.06 62 LEU B CA 1
ATOM 1588 C C . LEU B 1 62 ? -17.328 2.656 13.508 1 94.06 62 LEU B C 1
ATOM 1590 O O . LEU B 1 62 ? -16.984 1.48 13.648 1 94.06 62 LEU B O 1
ATOM 1594 N N . THR B 1 63 ? -18.516 3.068 13.133 1 95.44 63 THR B N 1
ATOM 1595 C CA . THR B 1 63 ? -19.328 2.068 12.445 1 95.44 63 THR B CA 1
ATOM 1596 C C . THR B 1 63 ? -18.766 1.781 11.055 1 95.44 63 THR B C 1
ATOM 1598 O O . THR B 1 63 ? -17.984 2.578 10.516 1 95.44 63 THR B O 1
ATOM 1601 N N . GLN B 1 64 ? -19.141 0.631 10.523 1 94.81 64 GLN B N 1
ATOM 1602 C CA . GLN B 1 64 ? -18.734 0.31 9.156 1 94.81 64 GLN B CA 1
ATOM 1603 C C . GLN B 1 64 ? -19.203 1.385 8.18 1 94.81 64 GLN B C 1
ATOM 1605 O O . GLN B 1 64 ? -18.469 1.779 7.277 1 94.81 64 GLN B O 1
ATOM 1610 N N . GLU B 1 65 ? -20.391 1.841 8.336 1 96.12 65 GLU B N 1
ATOM 1611 C CA . GLU B 1 65 ? -20.953 2.873 7.469 1 96.12 65 GLU B CA 1
ATOM 1612 C C . GLU B 1 65 ? -20.172 4.176 7.578 1 96.12 65 GLU B C 1
ATOM 1614 O O . GLU B 1 65 ? -19.906 4.828 6.57 1 96.12 65 GLU B O 1
ATOM 1619 N N . ALA B 1 66 ? -19.828 4.562 8.781 1 96.12 66 ALA B N 1
ATOM 1620 C CA . ALA B 1 66 ? -19.047 5.773 8.992 1 96.12 66 ALA B CA 1
ATOM 1621 C C . ALA B 1 66 ? -17.656 5.648 8.344 1 96.12 66 ALA B C 1
ATOM 1623 O O . ALA B 1 66 ? -17.156 6.613 7.766 1 96.12 66 ALA B O 1
ATOM 1624 N N . ALA B 1 67 ? -17.109 4.465 8.445 1 96.81 67 ALA B N 1
ATOM 1625 C CA . ALA B 1 67 ? -15.805 4.219 7.828 1 96.81 67 ALA B CA 1
ATOM 1626 C C . ALA B 1 67 ? -15.891 4.344 6.309 1 96.81 67 ALA B C 1
ATOM 1628 O O . ALA B 1 67 ? -15.023 4.957 5.68 1 96.81 67 ALA B O 1
ATOM 1629 N N . GLU B 1 68 ? -16.938 3.779 5.723 1 97.06 68 GLU B N 1
ATOM 1630 C CA . GLU B 1 68 ? -17.125 3.842 4.277 1 97.06 68 GLU B CA 1
ATOM 1631 C C . GLU B 1 68 ? -17.344 5.281 3.811 1 97.06 68 GLU B C 1
ATOM 1633 O O . GLU B 1 68 ? -16.797 5.688 2.775 1 97.06 68 GLU B O 1
ATOM 1638 N N . LYS B 1 69 ? -18.078 6.055 4.578 1 96.25 69 LYS B N 1
ATOM 1639 C CA . LYS B 1 69 ? -18.312 7.453 4.242 1 96.25 69 LYS B CA 1
ATOM 1640 C C . LYS B 1 69 ? -17.031 8.273 4.336 1 96.25 69 LYS B C 1
ATOM 1642 O O . LYS B 1 69 ? -16.75 9.094 3.463 1 96.25 69 LYS B O 1
ATOM 1647 N N . ALA B 1 70 ? -16.297 8.031 5.395 1 96.06 70 ALA B N 1
ATOM 1648 C CA . ALA B 1 70 ? -15.023 8.727 5.57 1 96.06 70 ALA B CA 1
ATOM 1649 C C . ALA B 1 70 ? -14.062 8.398 4.438 1 96.06 70 ALA B C 1
ATOM 1651 O O . ALA B 1 70 ? -13.375 9.281 3.916 1 96.06 70 ALA B O 1
ATOM 1652 N N . LEU B 1 71 ? -14.016 7.168 4.094 1 97.5 71 LEU B N 1
ATOM 1653 C CA . LEU B 1 71 ? -13.164 6.719 3.006 1 97.5 71 LEU B CA 1
ATOM 1654 C C . LEU B 1 71 ? -13.531 7.41 1.699 1 97.5 71 LEU B C 1
ATOM 1656 O O . LEU B 1 71 ? -12.664 7.93 0.997 1 97.5 71 LEU B O 1
ATOM 1660 N N . ASP B 1 72 ? -14.789 7.418 1.412 1 95.94 72 ASP B N 1
ATOM 1661 C CA . ASP B 1 72 ? -15.281 8.039 0.188 1 95.94 72 ASP B CA 1
ATOM 1662 C C . ASP B 1 72 ? -14.922 9.523 0.143 1 95.94 72 ASP B C 1
ATOM 1664 O O . ASP B 1 72 ? -14.469 10.023 -0.885 1 95.94 72 ASP B O 1
ATOM 1668 N N . LEU B 1 73 ? -15.062 10.203 1.212 1 93.56 73 LEU B N 1
ATOM 1669 C CA . LEU B 1 73 ? -14.766 11.633 1.307 1 93.56 73 LEU B CA 1
ATOM 1670 C C . LEU B 1 73 ? -13.273 11.883 1.104 1 93.56 73 LEU B C 1
ATOM 1672 O O . LEU B 1 73 ? -12.891 12.781 0.349 1 93.56 73 LEU B O 1
ATOM 1676 N N . LEU B 1 74 ? -12.477 11.094 1.727 1 95.44 74 LEU B N 1
ATOM 1677 C CA . LEU B 1 74 ? -11.039 11.305 1.681 1 95.44 74 LEU B CA 1
ATOM 1678 C C . LEU B 1 74 ? -10.492 11.023 0.283 1 95.44 74 LEU B C 1
ATOM 1680 O O . LEU B 1 74 ? -9.602 11.727 -0.191 1 95.44 74 LEU B O 1
ATOM 1684 N N . LEU B 1 75 ? -11.023 10.047 -0.373 1 95.31 75 LEU B N 1
ATOM 1685 C CA . LEU B 1 75 ? -10.492 9.656 -1.672 1 95.31 75 LEU B CA 1
ATOM 1686 C C . LEU B 1 75 ? -10.953 10.617 -2.762 1 95.31 75 LEU B C 1
ATOM 1688 O O . LEU B 1 75 ? -10.406 10.617 -3.867 1 95.31 75 LEU B O 1
ATOM 1692 N N . LYS B 1 76 ? -11.883 11.484 -2.475 1 92.38 76 LYS B N 1
ATOM 1693 C CA . LYS B 1 76 ? -12.414 12.43 -3.451 1 92.38 76 LYS B CA 1
ATOM 1694 C C . LYS B 1 76 ? -11.672 13.758 -3.393 1 92.38 76 LYS B C 1
ATOM 1696 O O . LYS B 1 76 ? -11.875 14.633 -4.238 1 92.38 76 LYS B O 1
ATOM 1701 N N . LEU B 1 77 ? -10.82 13.938 -2.398 1 92.62 77 LEU B N 1
ATOM 1702 C CA . LEU B 1 77 ? -9.977 15.133 -2.369 1 92.62 77 LEU B CA 1
ATOM 1703 C C . LEU B 1 77 ? -9.062 15.18 -3.59 1 92.62 77 LEU B C 1
ATOM 1705 O O . LEU B 1 77 ? -8.812 14.148 -4.223 1 92.62 77 LEU B O 1
ATOM 1709 N N . PRO B 1 78 ? -8.633 16.375 -3.961 1 92.44 78 PRO B N 1
ATOM 1710 C CA . PRO B 1 78 ? -7.891 16.516 -5.215 1 92.44 78 PRO B CA 1
ATOM 1711 C C . PRO B 1 78 ? -6.434 16.078 -5.098 1 92.44 78 PRO B C 1
ATOM 1713 O O . PRO B 1 78 ? -5.523 16.859 -5.398 1 92.44 78 PRO B O 1
ATOM 1716 N N . TRP B 1 79 ? -6.285 14.828 -4.84 1 96.12 79 TRP B N 1
ATOM 1717 C CA . TRP B 1 79 ? -4.949 14.25 -4.758 1 96.12 79 TRP B CA 1
ATOM 1718 C C . TRP B 1 79 ? -4.336 14.094 -6.145 1 96.12 79 TRP B C 1
ATOM 1720 O O . TRP B 1 79 ? -5.027 13.734 -7.102 1 96.12 79 TRP B O 1
ATOM 1730 N N . ILE B 1 80 ? -3.086 14.359 -6.23 1 96.38 80 ILE B N 1
ATOM 1731 C CA . ILE B 1 80 ? -2.307 13.992 -7.406 1 96.38 80 ILE B CA 1
ATOM 1732 C C . ILE B 1 80 ? -1.481 12.742 -7.105 1 96.38 80 ILE B C 1
ATOM 1734 O O . ILE B 1 80 ? -0.5 12.805 -6.359 1 96.38 80 ILE B O 1
ATOM 1738 N N . TYR B 1 81 ? -1.871 11.609 -7.656 1 96 81 TYR B N 1
ATOM 1739 C CA . TYR B 1 81 ? -1.248 10.32 -7.359 1 96 81 TYR B CA 1
ATOM 1740 C C . TYR B 1 81 ? 0.027 10.133 -8.172 1 96 81 TYR B C 1
ATOM 1742 O O . TYR B 1 81 ? 0.041 10.375 -9.383 1 96 81 TYR B O 1
ATOM 1750 N N . ALA B 1 82 ? 1.071 9.742 -7.484 1 95.5 82 ALA B N 1
ATOM 1751 C CA . ALA B 1 82 ? 2.314 9.367 -8.156 1 95.5 82 ALA B CA 1
ATOM 1752 C C . ALA B 1 82 ? 2.32 7.887 -8.516 1 95.5 82 ALA B C 1
ATOM 1754 O O . ALA B 1 82 ? 1.501 7.113 -8.016 1 95.5 82 ALA B O 1
ATOM 1755 N N . LYS B 1 83 ? 3.242 7.547 -9.469 1 93.12 83 LYS B N 1
ATOM 1756 C CA . LYS B 1 83 ? 3.449 6.148 -9.828 1 93.12 83 LYS B CA 1
ATOM 1757 C C . LYS B 1 83 ? 4.441 5.477 -8.883 1 93.12 83 LYS B C 1
ATOM 1759 O O . LYS B 1 83 ? 5.648 5.719 -8.969 1 93.12 83 LYS B O 1
ATOM 1764 N N . ASP B 1 84 ? 3.889 4.602 -8.086 1 94.38 84 ASP B N 1
ATOM 1765 C CA . ASP B 1 84 ? 4.727 3.998 -7.055 1 94.38 84 ASP B CA 1
ATOM 1766 C C . ASP B 1 84 ? 5.867 3.193 -7.676 1 94.38 84 ASP B C 1
ATOM 1768 O O . ASP B 1 84 ? 6.949 3.096 -7.102 1 94.38 84 ASP B O 1
ATOM 1772 N N . GLU B 1 85 ? 5.617 2.656 -8.82 1 93.62 85 GLU B N 1
ATOM 1773 C CA . GLU B 1 85 ? 6.656 1.861 -9.469 1 93.62 85 GLU B CA 1
ATOM 1774 C C . GLU B 1 85 ? 7.871 2.717 -9.82 1 93.62 85 GLU B C 1
ATOM 1776 O O . GLU B 1 85 ? 8.984 2.203 -9.945 1 93.62 85 GLU B O 1
ATOM 1781 N N . GLU B 1 86 ? 7.672 4.004 -9.961 1 95.5 86 GLU B N 1
ATOM 1782 C CA . GLU B 1 86 ? 8.766 4.926 -10.25 1 95.5 86 GLU B CA 1
ATOM 1783 C C . GLU B 1 86 ? 9.453 5.391 -8.969 1 95.5 86 GLU B C 1
ATOM 1785 O O . GLU B 1 86 ? 10.539 5.961 -9.008 1 95.5 86 GLU B O 1
ATOM 1790 N N . LEU B 1 87 ? 8.828 5.152 -7.836 1 98.06 87 LEU B N 1
ATOM 1791 C CA . LEU B 1 87 ? 9.336 5.609 -6.547 1 98.06 87 LEU B CA 1
ATOM 1792 C C . LEU B 1 87 ? 10.023 4.473 -5.793 1 98.06 87 LEU B C 1
ATOM 1794 O O . LEU B 1 87 ? 10.742 4.707 -4.824 1 98.06 87 LEU B O 1
ATOM 1798 N N . ALA B 1 88 ? 9.828 3.283 -6.203 1 98 88 ALA B N 1
ATOM 1799 C CA . ALA B 1 88 ? 10.07 2.088 -5.395 1 98 88 ALA B CA 1
ATOM 1800 C C . ALA B 1 88 ? 11.547 1.954 -5.035 1 98 88 ALA B C 1
ATOM 1802 O O . ALA B 1 88 ? 11.891 1.668 -3.887 1 98 88 ALA B O 1
ATOM 1803 N N . LEU B 1 89 ? 12.43 2.184 -5.977 1 97.38 89 LEU B N 1
ATOM 1804 C CA . LEU B 1 89 ? 13.859 2.045 -5.707 1 97.38 89 LEU B CA 1
ATOM 1805 C C . LEU B 1 89 ? 14.328 3.104 -4.715 1 97.38 89 LEU B C 1
ATOM 1807 O O . LEU B 1 89 ? 15.07 2.797 -3.779 1 97.38 89 LEU B O 1
ATOM 1811 N N . ALA B 1 90 ? 13.93 4.332 -4.977 1 98.06 90 ALA B N 1
ATOM 1812 C CA . ALA B 1 90 ? 14.266 5.402 -4.043 1 98.06 90 ALA B CA 1
ATOM 1813 C C . ALA B 1 90 ? 13.703 5.117 -2.654 1 98.06 90 ALA B C 1
ATOM 1815 O O . ALA B 1 90 ? 14.359 5.379 -1.644 1 98.06 90 ALA B O 1
ATOM 1816 N N . ALA B 1 91 ? 12.445 4.582 -2.592 1 98.56 91 ALA B N 1
ATOM 1817 C CA . ALA B 1 91 ? 11.812 4.254 -1.314 1 98.56 91 ALA B CA 1
ATOM 1818 C C . ALA B 1 91 ? 12.586 3.158 -0.588 1 98.56 91 ALA B C 1
ATOM 1820 O O . ALA B 1 91 ? 12.766 3.221 0.63 1 98.56 91 ALA B O 1
ATOM 1821 N N . LEU B 1 92 ? 13.023 2.18 -1.321 1 97.81 92 LEU B N 1
ATOM 1822 C CA . LEU B 1 92 ? 13.82 1.111 -0.733 1 97.81 92 LEU B CA 1
ATOM 1823 C C . LEU B 1 92 ? 15.109 1.663 -0.131 1 97.81 92 LEU B C 1
ATOM 1825 O O . LEU B 1 92 ? 15.484 1.295 0.984 1 97.81 92 LEU B O 1
ATOM 1829 N N . ARG B 1 93 ? 15.773 2.578 -0.784 1 97.19 93 ARG B N 1
ATOM 1830 C CA . ARG B 1 93 ? 17.016 3.189 -0.299 1 97.19 93 ARG B CA 1
ATOM 1831 C C . ARG B 1 93 ? 16.75 4.043 0.939 1 97.19 93 ARG B C 1
ATOM 1833 O O . ARG B 1 93 ? 17.5 3.982 1.91 1 97.19 93 ARG B O 1
ATOM 1840 N N . TRP B 1 94 ? 15.664 4.766 0.911 1 98 94 TRP B N 1
ATOM 1841 C CA . TRP B 1 94 ? 15.32 5.594 2.062 1 98 94 TRP B CA 1
ATOM 1842 C C . TRP B 1 94 ? 14.977 4.73 3.273 1 98 94 TRP B C 1
ATOM 1844 O O . TRP B 1 94 ? 15.328 5.07 4.406 1 98 94 TRP B O 1
ATOM 1854 N N . SER B 1 95 ? 14.25 3.662 3.023 1 98.12 95 SER B N 1
ATOM 1855 C CA . SER B 1 95 ? 13.922 2.779 4.141 1 98.12 95 SER B CA 1
ATOM 1856 C C . SER B 1 95 ? 15.188 2.223 4.789 1 98.12 95 SER B C 1
ATOM 1858 O O . SER B 1 95 ? 15.242 2.051 6.008 1 98.12 95 SER B O 1
ATOM 1860 N N . SER B 1 96 ? 16.188 1.98 3.967 1 96.56 96 SER B N 1
ATOM 1861 C CA . SER B 1 96 ? 17.484 1.531 4.477 1 96.56 96 SER B CA 1
ATOM 1862 C C . SER B 1 96 ? 18.156 2.621 5.301 1 96.56 96 SER B C 1
ATOM 1864 O O . SER B 1 96 ? 18.641 2.363 6.406 1 96.56 96 SER B O 1
ATOM 1866 N N . LYS B 1 97 ? 18.203 3.82 4.816 1 96.88 97 LYS B N 1
ATOM 1867 C CA . LYS B 1 97 ? 18.797 4.949 5.527 1 96.88 97 LYS B CA 1
ATOM 1868 C C . LYS B 1 97 ? 18.094 5.191 6.863 1 96.88 97 LYS B C 1
ATOM 1870 O O . LYS B 1 97 ? 18.734 5.547 7.852 1 96.88 97 LYS B O 1
ATOM 1875 N N . LEU B 1 98 ? 16.797 4.91 6.898 1 97.44 98 LEU B N 1
ATOM 1876 C CA . LEU B 1 98 ? 15.969 5.184 8.07 1 97.44 98 LEU B CA 1
ATOM 1877 C C . LEU B 1 98 ? 16.016 4.012 9.047 1 97.44 98 LEU B C 1
ATOM 1879 O O . LEU B 1 98 ? 15.453 4.094 10.148 1 97.44 98 LEU B O 1
ATOM 1883 N N . GLY B 1 99 ? 16.609 2.932 8.641 1 96.12 99 GLY B N 1
ATOM 1884 C CA . GLY B 1 99 ? 16.656 1.75 9.484 1 96.12 99 GLY B CA 1
ATOM 1885 C C . GLY B 1 99 ? 15.32 1.064 9.656 1 96.12 99 GLY B C 1
ATOM 1886 O O . GLY B 1 99 ? 15.062 0.441 10.68 1 96.12 99 GLY B O 1
ATOM 1887 N N . GLN B 1 100 ? 14.461 1.196 8.648 1 96.62 100 GLN B N 1
ATOM 1888 C CA . GLN B 1 100 ? 13.133 0.611 8.711 1 96.62 100 GLN B CA 1
ATOM 1889 C C . GLN B 1 100 ? 13.078 -0.722 7.969 1 96.62 100 GLN B C 1
ATOM 1891 O O . GLN B 1 100 ? 13.695 -0.875 6.91 1 96.62 100 GLN B O 1
ATOM 1896 N N . ALA B 1 101 ? 12.305 -1.67 8.461 1 95.75 101 ALA B N 1
ATOM 1897 C CA . ALA B 1 101 ? 12.164 -2.99 7.852 1 95.75 101 ALA B CA 1
ATOM 1898 C C . ALA B 1 101 ? 11.133 -2.973 6.734 1 95.75 101 ALA B C 1
ATOM 1900 O O . ALA B 1 101 ? 11.094 -3.881 5.898 1 95.75 101 ALA B O 1
ATOM 1901 N N . ARG B 1 102 ? 10.289 -1.915 6.664 1 95.75 102 ARG B N 1
ATOM 1902 C CA . ARG B 1 102 ? 9.289 -1.748 5.617 1 95.75 102 ARG B CA 1
ATOM 1903 C C . ARG B 1 102 ? 9.492 -0.431 4.875 1 95.75 102 ARG B C 1
ATOM 1905 O O . ARG B 1 102 ? 10.047 0.521 5.426 1 95.75 102 ARG B O 1
ATOM 1912 N N . ALA B 1 103 ? 8.992 -0.362 3.705 1 97.81 103 ALA B N 1
ATOM 1913 C CA . ALA B 1 103 ? 9.305 0.779 2.85 1 97.81 103 ALA B CA 1
ATOM 1914 C C . ALA B 1 103 ? 8.117 1.735 2.756 1 97.81 103 ALA B C 1
ATOM 1916 O O . ALA B 1 103 ? 8.195 2.758 2.072 1 97.81 103 ALA B O 1
ATOM 1917 N N . TYR B 1 104 ? 7 1.53 3.406 1 97.5 104 TYR B N 1
ATOM 1918 C CA . TYR B 1 104 ? 5.754 2.266 3.225 1 97.5 104 TYR B CA 1
ATOM 1919 C C . TYR B 1 104 ? 5.961 3.756 3.467 1 97.5 104 TYR B C 1
ATOM 1921 O O . TYR B 1 104 ? 5.73 4.574 2.572 1 97.5 104 TYR B O 1
ATOM 1929 N N . ASP B 1 105 ? 6.523 4.102 4.605 1 98.06 105 ASP B N 1
ATOM 1930 C CA . ASP B 1 105 ? 6.773 5.508 4.914 1 98.06 105 ASP B CA 1
ATOM 1931 C C . ASP B 1 105 ? 7.746 6.121 3.91 1 98.06 105 ASP B C 1
ATOM 1933 O O . ASP B 1 105 ? 7.609 7.289 3.543 1 98.06 105 ASP B O 1
ATOM 1937 N N . ALA B 1 106 ? 8.68 5.332 3.49 1 98.56 106 ALA B N 1
ATOM 1938 C CA . ALA B 1 106 ? 9.766 5.793 2.619 1 98.56 106 ALA B CA 1
ATOM 1939 C C . ALA B 1 106 ? 9.227 6.18 1.244 1 98.56 106 ALA B C 1
ATOM 1941 O O . ALA B 1 106 ? 9.844 6.977 0.534 1 98.56 106 ALA B O 1
ATOM 1942 N N . PHE B 1 107 ? 8.062 5.66 0.828 1 98.75 107 PHE B N 1
ATOM 1943 C CA . PHE B 1 107 ? 7.461 6.062 -0.436 1 98.75 107 PHE B CA 1
ATOM 1944 C C . PHE B 1 107 ? 7.059 7.531 -0.402 1 98.75 107 PHE B C 1
ATOM 1946 O O . PHE B 1 107 ? 7.188 8.234 -1.404 1 98.75 107 PHE B O 1
ATOM 1953 N N . TYR B 1 108 ? 6.578 7.965 0.766 1 98.75 108 TYR B N 1
ATOM 1954 C CA . TYR B 1 108 ? 6.238 9.375 0.904 1 98.75 108 TYR B CA 1
ATOM 1955 C C . TYR B 1 108 ? 7.492 10.242 0.849 1 98.75 108 TYR B C 1
ATOM 1957 O O . TYR B 1 108 ? 7.477 11.328 0.255 1 98.75 108 TYR B O 1
ATOM 1965 N N . VAL B 1 109 ? 8.555 9.758 1.413 1 98.69 109 VAL B N 1
ATOM 1966 C CA . VAL B 1 109 ? 9.82 10.484 1.416 1 98.69 109 VAL B CA 1
ATOM 1967 C C . VAL B 1 109 ? 10.367 10.57 -0.006 1 98.69 109 VAL B C 1
ATOM 1969 O O . VAL B 1 109 ? 10.766 11.648 -0.461 1 98.69 109 VAL B O 1
ATOM 1972 N N . ALA B 1 110 ? 10.391 9.461 -0.692 1 98.75 110 ALA B N 1
ATOM 1973 C CA . ALA B 1 110 ? 10.859 9.414 -2.076 1 98.75 110 ALA B CA 1
ATOM 1974 C C . ALA B 1 110 ? 10.047 10.359 -2.957 1 98.75 110 ALA B C 1
ATOM 1976 O O . ALA B 1 110 ? 10.602 11.039 -3.83 1 98.75 110 ALA B O 1
ATOM 1977 N N . LEU B 1 111 ? 8.766 10.398 -2.715 1 98.69 111 LEU B N 1
ATOM 1978 C CA . LEU B 1 111 ? 7.895 11.266 -3.492 1 98.69 111 LEU B CA 1
ATOM 1979 C C . LEU B 1 111 ? 8.195 12.734 -3.205 1 98.69 111 LEU B C 1
ATOM 1981 O O . LEU B 1 111 ? 8.258 13.555 -4.125 1 98.69 111 LEU B O 1
ATOM 1985 N N . ALA B 1 112 ? 8.32 13.055 -1.905 1 98.5 112 ALA B N 1
ATOM 1986 C CA . ALA B 1 112 ? 8.656 14.422 -1.533 1 98.5 112 ALA B CA 1
ATOM 1987 C C . ALA B 1 112 ? 9.969 14.859 -2.18 1 98.5 112 ALA B C 1
ATOM 1989 O O . ALA B 1 112 ? 10.078 15.984 -2.674 1 98.5 112 ALA B O 1
ATOM 1990 N N . GLU B 1 113 ? 10.922 14.008 -2.17 1 97.81 113 GLU B N 1
ATOM 1991 C CA . GLU B 1 113 ? 12.203 14.297 -2.807 1 97.81 113 GLU B CA 1
ATOM 1992 C C . GLU B 1 113 ? 12.039 14.5 -4.309 1 97.81 113 GLU B C 1
ATOM 1994 O O . GLU B 1 113 ? 12.547 15.477 -4.863 1 97.81 113 GLU B O 1
ATOM 1999 N N . LYS B 1 114 ? 11.352 13.617 -4.973 1 97.44 114 LYS B N 1
ATOM 2000 C CA . LYS B 1 114 ? 11.164 13.664 -6.418 1 97.44 114 LYS B CA 1
ATOM 2001 C C . LYS B 1 114 ? 10.453 14.945 -6.84 1 97.44 114 LYS B C 1
ATOM 2003 O O . LYS B 1 114 ? 10.789 15.547 -7.867 1 97.44 114 LYS B O 1
ATOM 2008 N N . LYS B 1 115 ? 9.484 15.336 -6.027 1 97.38 115 LYS B N 1
ATOM 2009 C CA . LYS B 1 115 ? 8.648 16.484 -6.395 1 97.38 115 LYS B CA 1
ATOM 2010 C C . LYS B 1 115 ? 9.18 17.766 -5.766 1 97.38 115 LYS B C 1
ATOM 2012 O O . LYS B 1 115 ? 8.602 18.844 -5.957 1 97.38 115 LYS B O 1
ATOM 2017 N N . ARG B 1 116 ? 10.305 17.656 -5.023 1 96.69 116 ARG B N 1
ATOM 2018 C CA . ARG B 1 116 ? 10.797 18.797 -4.258 1 96.69 116 ARG B CA 1
ATOM 2019 C C . ARG B 1 116 ? 9.672 19.438 -3.453 1 96.69 116 ARG B C 1
ATOM 2021 O O . ARG B 1 116 ? 9.484 20.656 -3.512 1 96.69 116 ARG B O 1
ATOM 2028 N N . ALA B 1 117 ? 8.93 18.578 -2.783 1 97.94 117 ALA B N 1
ATOM 2029 C CA . ALA B 1 117 ? 7.734 18.984 -2.053 1 97.94 117 ALA B CA 1
ATOM 2030 C C . ALA B 1 117 ? 7.926 18.828 -0.548 1 97.94 117 ALA B C 1
ATOM 2032 O O . ALA B 1 117 ? 8.789 18.062 -0.105 1 97.94 117 ALA B O 1
ATOM 2033 N N . LEU B 1 118 ? 7.191 19.578 0.222 1 98.06 118 LEU B N 1
ATOM 2034 C CA . LEU B 1 118 ? 7.168 19.453 1.674 1 98.06 118 LEU B CA 1
ATOM 2035 C C . LEU B 1 118 ? 6.305 18.266 2.1 1 98.06 118 LEU B C 1
ATOM 2037 O O . LEU B 1 118 ? 5.156 18.156 1.666 1 98.06 118 LEU B O 1
ATOM 2041 N N . LEU B 1 119 ? 6.914 17.375 2.902 1 98.56 119 LEU B N 1
ATOM 2042 C CA . LEU B 1 119 ? 6.195 16.219 3.426 1 98.56 119 LEU B CA 1
ATOM 2043 C C . LEU B 1 119 ? 5.551 16.547 4.77 1 98.56 119 LEU B C 1
ATOM 2045 O O . LEU B 1 11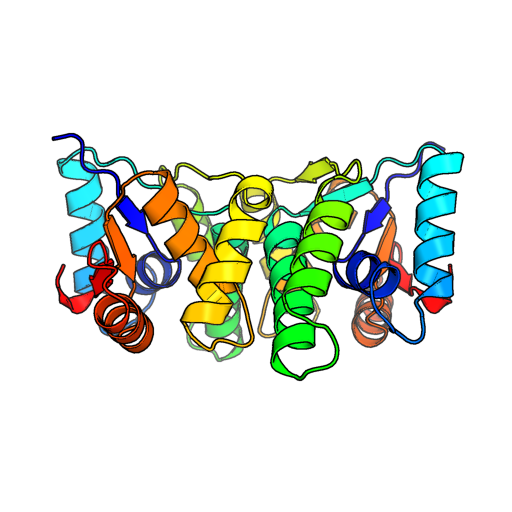9 ? 6.227 17 5.691 1 98.56 119 LEU B O 1
ATOM 2049 N N . TRP B 1 120 ? 4.184 16.312 4.871 1 98.56 120 TRP B N 1
ATOM 2050 C CA . TRP B 1 120 ? 3.459 16.406 6.133 1 98.56 120 TRP B CA 1
ATOM 2051 C C . TRP B 1 120 ? 3.078 15.016 6.645 1 98.56 120 TRP B C 1
ATOM 2053 O O . TRP B 1 120 ? 2.566 14.188 5.887 1 98.56 120 TRP B O 1
ATOM 2063 N N . THR B 1 121 ? 3.355 14.773 7.895 1 98.62 121 THR B N 1
ATOM 2064 C CA . THR B 1 121 ? 3.025 13.492 8.5 1 98.62 121 THR B CA 1
ATOM 2065 C C . THR B 1 121 ? 2.652 13.664 9.969 1 98.62 121 THR B C 1
ATOM 2067 O O . THR B 1 121 ? 3.076 14.625 10.617 1 98.62 121 THR B O 1
ATOM 2070 N N . ALA B 1 122 ? 1.799 12.766 10.469 1 98 122 ALA B N 1
ATOM 2071 C CA . ALA B 1 122 ? 1.469 12.742 11.898 1 98 122 ALA B CA 1
ATOM 2072 C C . ALA B 1 122 ? 2.471 11.898 12.68 1 98 122 ALA B 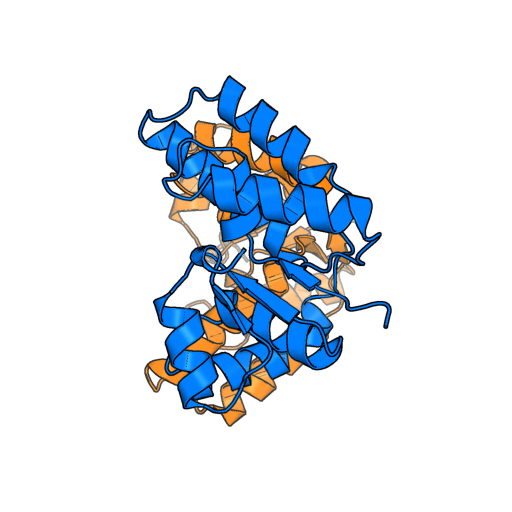C 1
ATOM 2074 O O . ALA B 1 122 ? 2.377 11.797 13.906 1 98 122 ALA B O 1
ATOM 2075 N N . ASP B 1 123 ? 3.412 11.281 12 1 97.38 123 ASP B N 1
ATOM 2076 C CA . ASP B 1 123 ? 4.391 10.398 12.625 1 97.38 123 ASP B CA 1
ATOM 2077 C C . ASP B 1 123 ? 5.625 11.18 13.078 1 97.38 123 ASP B C 1
ATOM 2079 O O . ASP B 1 123 ? 6.57 11.359 12.305 1 97.38 123 ASP B O 1
ATOM 2083 N N . ALA B 1 124 ? 5.648 11.477 14.367 1 96.94 124 ALA B N 1
ATOM 2084 C CA . ALA B 1 124 ? 6.73 12.281 14.93 1 96.94 124 ALA B CA 1
ATOM 2085 C C . ALA B 1 124 ? 8.07 11.555 14.82 1 96.94 124 ALA B C 1
ATOM 2087 O O . ALA B 1 124 ? 9.117 12.18 14.648 1 96.94 124 ALA B O 1
ATOM 2088 N N . ARG B 1 125 ? 8.039 10.281 14.953 1 96.75 125 ARG B N 1
ATOM 2089 C CA . ARG B 1 125 ? 9.273 9.5 14.859 1 96.75 125 ARG B CA 1
ATOM 2090 C C . ARG B 1 125 ? 9.867 9.586 13.453 1 96.75 125 ARG B C 1
ATOM 2092 O O . ARG B 1 125 ? 11.086 9.672 13.297 1 96.75 125 ARG B O 1
ATOM 2099 N N . LEU B 1 126 ? 9.023 9.57 12.414 1 98.25 126 LEU B N 1
ATOM 2100 C CA . LEU B 1 126 ? 9.484 9.719 11.047 1 98.25 126 LEU B CA 1
ATOM 2101 C C . LEU B 1 126 ? 10.102 11.102 10.828 1 98.25 126 LEU B C 1
ATOM 2103 O O . LEU B 1 126 ? 11.148 11.227 10.195 1 98.25 126 LEU B O 1
ATOM 2107 N N . VAL B 1 127 ? 9.477 12.109 11.359 1 98.5 127 VAL B N 1
ATOM 2108 C CA . VAL B 1 127 ? 9.977 13.477 11.234 1 98.5 127 VAL B CA 1
ATOM 2109 C C . VAL B 1 127 ? 11.375 13.57 11.828 1 98.5 127 VAL B C 1
ATOM 2111 O O . VAL B 1 127 ? 12.305 14.07 11.18 1 98.5 127 VAL B O 1
ATOM 2114 N N . GLN B 1 128 ? 11.508 13.055 13 1 97.94 128 GLN B N 1
ATOM 2115 C CA . GLN B 1 128 ? 12.789 13.117 13.695 1 97.94 128 GLN B CA 1
ATOM 2116 C C . GLN B 1 128 ? 13.859 12.352 12.922 1 97.94 128 GLN B C 1
ATOM 2118 O O . GLN B 1 128 ? 14.992 12.82 12.781 1 97.94 128 GLN B O 1
ATOM 2123 N N . GLY B 1 129 ? 13.484 11.141 12.469 1 97.81 129 GLY B N 1
ATOM 2124 C CA . GLY B 1 129 ? 14.43 10.336 11.711 1 97.81 129 GLY B CA 1
ATOM 2125 C C . GLY B 1 129 ? 14.906 11.008 10.438 1 97.81 129 GLY B C 1
ATOM 2126 O O . GLY B 1 129 ? 16.094 10.961 10.109 1 97.81 129 GLY B O 1
ATOM 2127 N N . LEU B 1 130 ? 14.016 11.641 9.758 1 98.5 130 LEU B N 1
ATOM 2128 C CA . LEU B 1 130 ? 14.344 12.312 8.508 1 98.5 130 LEU B CA 1
ATOM 2129 C C . LEU B 1 130 ? 15.234 13.523 8.758 1 98.5 130 LEU B C 1
ATOM 2131 O O . LEU B 1 130 ? 16.219 13.734 8.047 1 98.5 130 LEU B O 1
ATOM 2135 N N . ARG B 1 131 ? 14.898 14.273 9.773 1 98.19 131 ARG B N 1
ATOM 2136 C CA . ARG B 1 131 ? 15.695 15.453 10.094 1 98.19 131 ARG B CA 1
ATOM 2137 C C . ARG B 1 131 ? 17.109 15.062 10.523 1 98.19 131 ARG B C 1
ATOM 2139 O O . ARG B 1 131 ? 18.078 15.734 10.188 1 98.19 131 ARG B O 1
ATOM 2146 N N . ALA B 1 132 ? 17.219 14.008 11.266 1 98.06 132 ALA B N 1
ATOM 2147 C CA . ALA B 1 132 ? 18.516 13.5 11.688 1 98.06 132 ALA B CA 1
ATOM 2148 C C . ALA B 1 132 ? 19.375 13.125 10.484 1 98.06 132 ALA B C 1
ATOM 2150 O O . ALA B 1 132 ? 20.609 13.188 10.547 1 98.06 132 ALA B O 1
ATOM 2151 N N . LEU B 1 133 ? 18.766 12.742 9.383 1 97.81 133 LEU B N 1
ATOM 2152 C CA . LEU B 1 133 ? 19.469 12.344 8.172 1 97.81 133 LEU B CA 1
ATOM 2153 C C . LEU B 1 133 ? 19.688 13.547 7.25 1 97.81 133 LEU B C 1
ATOM 2155 O O . LEU B 1 133 ? 20.156 13.391 6.121 1 97.81 133 LEU B O 1
ATOM 2159 N N . GLY B 1 134 ? 19.266 14.703 7.691 1 97.62 134 GLY B N 1
ATOM 2160 C CA . GLY B 1 134 ? 19.469 15.914 6.918 1 97.62 134 GLY B CA 1
ATOM 2161 C C . GLY B 1 134 ? 18.328 16.203 5.953 1 97.62 134 GLY B C 1
ATOM 2162 O O . GLY B 1 134 ? 18.438 17.109 5.121 1 97.62 134 GLY B O 1
ATOM 2163 N N . PHE B 1 135 ? 17.312 15.383 5.965 1 97.62 135 PHE B N 1
ATOM 2164 C CA . PHE B 1 135 ? 16.125 15.656 5.156 1 97.62 135 PHE B CA 1
ATOM 2165 C C . PHE B 1 135 ? 15.211 16.656 5.852 1 97.62 135 PHE B C 1
ATOM 2167 O O . PHE B 1 135 ? 14.414 16.297 6.711 1 97.62 135 PHE B O 1
ATOM 2174 N N . LEU B 1 136 ? 15.164 17.875 5.387 1 95.81 136 LEU B N 1
ATOM 2175 C CA . LEU B 1 136 ? 14.523 18.969 6.129 1 95.81 136 LEU B CA 1
ATOM 2176 C C . LEU B 1 136 ? 13.156 19.297 5.535 1 95.81 136 LEU B C 1
ATOM 2178 O O . LEU B 1 136 ? 12.367 20 6.156 1 95.81 136 LEU B O 1
ATOM 2182 N N . GLY B 1 137 ? 12.875 18.734 4.309 1 97.12 137 GLY B N 1
ATOM 2183 C CA . GLY B 1 137 ? 11.578 18.969 3.684 1 97.12 137 GLY B CA 1
ATOM 2184 C C . GLY B 1 137 ? 10.469 18.141 4.293 1 97.12 137 GLY B C 1
ATOM 2185 O O . GLY B 1 137 ? 9.711 17.484 3.578 1 97.12 137 GLY B O 1
ATOM 2186 N N . VAL B 1 138 ? 10.445 18.141 5.652 1 98.5 138 VAL B N 1
ATOM 2187 C CA . VAL B 1 138 ? 9.414 17.391 6.359 1 98.5 138 VAL B CA 1
ATOM 2188 C C . VAL B 1 138 ? 8.906 18.203 7.551 1 98.5 138 VAL B C 1
ATOM 2190 O O . VAL B 1 138 ? 9.672 18.938 8.18 1 98.5 138 VAL B O 1
ATOM 2193 N N . LYS B 1 139 ? 7.609 18.094 7.832 1 98.38 139 LYS B N 1
ATOM 2194 C CA . LYS B 1 139 ? 6.988 18.703 9.008 1 98.38 139 LYS B CA 1
ATOM 2195 C C . LYS B 1 139 ? 6 17.734 9.664 1 98.38 139 LYS B C 1
ATOM 2197 O O . LYS B 1 139 ? 5.34 16.953 8.977 1 98.38 139 LYS B O 1
ATOM 2202 N N . GLY B 1 140 ? 5.934 17.812 10.961 1 98.25 140 GLY B N 1
ATOM 2203 C CA . GLY B 1 140 ? 4.891 17.125 11.703 1 98.25 140 GLY B CA 1
ATOM 2204 C C . GLY B 1 140 ? 3.555 17.844 11.664 1 98.25 140 GLY B C 1
ATOM 2205 O O . GLY B 1 140 ? 3.506 19.062 11.492 1 98.25 140 GLY B O 1
ATOM 2206 N N . LEU B 1 141 ? 2.57 17.016 11.789 1 97.69 141 LEU B N 1
ATOM 2207 C CA . LEU B 1 141 ? 1.223 17.578 11.727 1 97.69 141 LEU B CA 1
ATOM 2208 C C . LEU B 1 141 ? 1.011 18.609 12.828 1 97.69 141 LEU B C 1
ATOM 2210 O O . LEU B 1 141 ? 0.231 19.547 12.656 1 97.69 141 LEU B O 1
ATOM 2214 N N . GLU B 1 142 ? 1.674 18.516 13.914 1 96 142 GLU B N 1
ATOM 2215 C CA . GLU B 1 142 ? 1.561 19.453 15.023 1 96 142 GLU B CA 1
ATOM 2216 C C . GLU B 1 142 ? 2.047 20.844 14.625 1 96 142 GLU B C 1
ATOM 2218 O O . GLU B 1 142 ? 1.719 21.828 15.273 1 96 142 GLU B O 1
ATOM 2223 N N . GLU B 1 143 ? 2.809 20.875 13.617 1 95.44 143 GLU B N 1
ATOM 2224 C CA . GLU B 1 143 ? 3.379 22.141 13.156 1 95.44 143 GLU B CA 1
ATOM 2225 C C . GLU B 1 143 ? 2.418 22.875 12.227 1 95.44 143 GLU B C 1
ATOM 2227 O O . GLU B 1 143 ? 2.717 23.969 11.766 1 95.44 143 GLU B O 1
ATOM 2232 N N . ALA B 1 144 ? 1.284 22.312 11.867 1 93.06 144 ALA B N 1
ATOM 2233 C CA . ALA B 1 144 ? 0.32 22.875 10.93 1 93.06 144 ALA B CA 1
ATOM 2234 C C . ALA B 1 144 ? -0.564 23.922 11.609 1 93.06 144 ALA B C 1
ATOM 2236 O O . ALA B 1 144 ? -0.885 23.797 12.797 1 93.06 144 ALA B O 1
#

Foldseek 3Di:
DLAAEEEALQLLLLCLAPHPLNVLSVVVVVVCVVSVHAYEYEPCSLVVLLVVLVVCCVVPVDPPVSSVVSSVVSVPPPYDYDYLVVQVVQLVVVCVQLVHPDSRVSSSVSVCVVVVHAYEDQDPSVCVSCVVVVNNSYDYSVVD/DLFAEEEALQLLLLCLAPHPLVVLSVVVVVVCVVSVHAYEYEPCSLVVLLVSLVVCCVVPVDPPVSSVVSSVVSVPPPYDYDYLVVQVVQLVVVCVQLVHPDSRVSSSVSVCVVVVHAYEDQDPSVCVSCVVVVNNSYDYSVVD

Sequence (288 aa):
MTSAWVLDASVAVAAATGHPLREHAQRLLRRAVVEERSLFVPRLFAAEVASALRRASFHGALTQEAAEKALDLLLKLPWIYAKDEELALAALRWSSKLGQARAYDAFYVALAEKKRALLWTADARLVQGLRALGFLGVKGLEEAMTSAWVLDASVAVAAATGHPLREHAQRLLRRAVVEERSLFVPRLFAAEVASALRRASFHGALTQEAAEKALDLLLKLPWIYAKDEELALAALRWSSKLGQARAYDAFYVALAEKKRALLWTADARLVQGLRALGFLGVKGLEEA

pLDDT: mean 95.76, std 6.4, range [38.78, 98.75]

Nearest PDB structures (foldseek):
  2fe1-assembly1_A-2  TM=8.463E-01  e=8.013E-08  Pyrobaculum aerophilum str. IM2
  7vwo-assembly3_I  TM=7.047E-01  e=2.474E-04  Mycobacterium tuberculosis H37Rv
  7by2-assembly1_B-2  TM=7.542E-01  e=1.714E-03  Klebsiella pneumoniae
  8wmm-assembly1_G  TM=6.286E-01  e=2.043E-03  Chryseobacterium
  1w8i-assembly1_A-2  TM=6.912E-01  e=7.874E-03  Archaeoglobus fulgidus DSM 4304

Solvent-accessible surface area (backbone atoms only — not comparable to full-atom values): 14556 Å² total; per-residue (Å²): 131,87,62,31,30,22,55,36,47,54,33,59,47,21,44,68,45,95,38,94,52,18,66,30,29,44,49,41,54,50,47,34,60,75,67,63,39,51,38,32,31,48,35,42,38,41,51,49,41,33,16,54,36,35,33,36,27,68,72,62,79,32,51,66,66,56,30,51,51,45,45,54,56,62,70,66,48,82,63,43,69,43,63,36,72,79,31,33,66,54,5,40,52,44,12,56,77,68,71,42,51,50,20,67,71,20,39,50,52,31,47,14,61,75,64,72,14,40,26,37,26,62,50,61,68,58,42,52,53,35,44,75,72,68,46,69,58,53,42,41,38,86,76,81,132,86,59,33,31,21,55,35,48,54,33,59,48,21,45,69,45,95,39,94,53,18,66,31,29,44,48,42,54,50,48,34,59,75,67,61,39,50,39,32,30,47,35,43,38,41,50,49,40,34,18,53,35,34,33,35,27,66,72,63,77,33,51,66,66,56,31,52,52,44,46,56,56,62,68,65,48,83,64,45,70,44,62,38,72,80,32,33,65,54,4,41,52,44,12,56,78,68,72,43,51,51,19,66,71,20,38,51,52,32,46,14,62,74,65,71,15,41,26,36,26,62,50,60,67,58,42,52,54,36,44,76,72,68,45,69,58,51,42,42,40,85,76,82

InterPro domains:
  IPR002716 PIN domain [PF01850] (6-126)
  IPR022907 VapC family [MF_00265] (5-137)
  IPR029060 PIN-like domain superfamily [SSF88723] (5-130)
  IPR044153 VapC3-like, PIN domain [cd09873] (6-135)
  IPR051619 Type II TA system ribonuclease PINc/VapC [PTHR35901] (5-135)

Radius of gyration: 18.87 Å; Cα contacts (8 Å, |Δi|>4): 522; chains: 2; bounding box: 43×55×42 Å